Protein AF-A0A3M6TK51-F1 (afdb_monomer_lite)

pLDDT: mean 81.17, std 16.51, range [35.19, 96.44]

Sequence (243 aa):
MFEAEPAIKLQFLHPDRMAKVKSQYTERDKFKLICDAIGTPGPTVTWHKGKDIYLGHRSDETITPGRYDYEIYFNGVDIKDKGNYTCVVKNSYGTLSHSYVFDVRAPYGCNLNRSMCSFTQDSTQGGIDELNWTHQKTRDVLVHGIVAACLLITVAVFIVICWRRESRIKRSLQLSVLLSKPKFEYDAFVIYSSYDSDWVIKTLIPILERKHSFKCCVQYRDFVVGVPFRENMVNSVYKSRKL

Secondary structure (DSSP, 8-state):
--PPPP-PPPEES-HHHHHTS-SEEETT-EEEEE--EE-SSPPEEEEEETTEE---SSTTS----STT--EEEEES--GGG-EEEEEEEEETTEEEEEEEEEEEEPPTT--TTSSS-------SSHHHHHHHHHHHHHHHHHHHHHHHHHHHHHHHHHHHHHHHHHHHHHHHHHHHHHHHS---SBSEEE---GGGHHHIIIIIHHIIIIIS---EEETTTSPPTTS-HHHHHHHHHHHBPP-

Organism: Pocillopora damicornis (NCBI:txid46731)

InterPro domains:
  IPR000157 Toll/interleukin-1 receptor homology (TIR) domain [PS50104] (184-243)
  IPR003598 Immunoglobulin subtype 2 [SM00408] (26-94)
  IPR007110 Immunoglobulin-like domain [PS50835] (6-97)
  IPR013098 Immunoglobul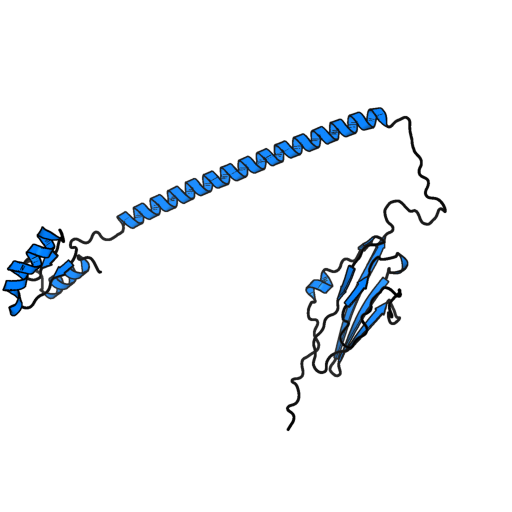in I-set [PF07679] (25-100)
  IPR013783 Immunoglobulin-like fold [G3DSA:2.60.40.10] (3-104)
  IPR035897 Toll/interleukin-1 receptor homology (TIR) domain superfamily [G3DSA:3.40.50.10140] (182-243)
  IPR035897 Toll/interleukin-1 receptor homology (TIR) domain superfamily [SSF52200] (182-242)
  IPR036179 Immunoglobulin-like domain superfamily [SSF48726] (25-104)

Structure (mmCIF, N/CA/C/O backbone):
data_AF-A0A3M6TK51-F1
#
_entry.id   AF-A0A3M6TK51-F1
#
loop_
_atom_site.group_PDB
_atom_site.id
_atom_site.type_symbol
_atom_site.label_atom_id
_atom_site.label_alt_id
_atom_site.label_comp_id
_atom_site.label_asym_id
_atom_site.label_entity_id
_atom_site.label_seq_id
_atom_site.pdbx_PDB_ins_code
_atom_site.Cartn_x
_atom_site.Cartn_y
_atom_site.Cartn_z
_atom_site.occupancy
_atom_site.B_iso_or_equiv
_atom_site.auth_seq_id
_atom_site.auth_comp_id
_atom_site.auth_asym_id
_atom_site.auth_atom_id
_atom_site.pdbx_PDB_model_num
ATOM 1 N N . MET A 1 1 ? 0.940 -44.659 -8.285 1.00 42.00 1 MET A N 1
ATOM 2 C CA . MET A 1 1 ? 0.151 -43.822 -9.211 1.00 42.00 1 MET A CA 1
ATOM 3 C C . MET A 1 1 ? 0.688 -42.410 -9.041 1.00 42.00 1 MET A C 1
ATOM 5 O O . MET A 1 1 ? 0.590 -41.896 -7.940 1.00 42.00 1 MET A O 1
ATOM 9 N N . PHE A 1 2 ? 1.399 -41.869 -10.033 1.00 57.34 2 PHE A N 1
ATOM 10 C CA . PHE A 1 2 ? 1.914 -40.497 -9.967 1.00 57.34 2 PHE A CA 1
ATOM 11 C C . PHE A 1 2 ? 0.767 -39.560 -10.358 1.00 57.34 2 PHE A C 1
ATOM 13 O O . PHE A 1 2 ? 0.257 -39.673 -11.472 1.00 57.34 2 PHE A O 1
ATOM 20 N N . GLU A 1 3 ? 0.311 -38.709 -9.440 1.00 56.84 3 GLU A N 1
ATOM 21 C CA . GLU A 1 3 ? -0.620 -37.625 -9.769 1.00 56.84 3 GLU A CA 1
ATOM 22 C C . GLU A 1 3 ? 0.049 -36.684 -10.776 1.00 56.84 3 GLU A C 1
ATOM 24 O O . GLU A 1 3 ? 1.197 -36.277 -10.594 1.00 56.84 3 GLU A O 1
ATOM 29 N N . ALA A 1 4 ? -0.648 -36.385 -11.873 1.00 70.06 4 ALA A N 1
ATOM 30 C CA . ALA A 1 4 ? -0.175 -35.424 -12.859 1.00 70.06 4 ALA A CA 1
ATOM 31 C C . ALA A 1 4 ? -0.136 -34.022 -12.228 1.00 70.06 4 ALA A C 1
ATOM 33 O O . ALA A 1 4 ? -1.104 -33.609 -11.588 1.00 70.06 4 ALA A O 1
ATOM 34 N N . GLU A 1 5 ? 0.966 -33.288 -12.413 1.00 74.69 5 GLU A N 1
ATOM 35 C CA . GLU A 1 5 ? 1.063 -31.896 -11.963 1.00 74.69 5 GLU A CA 1
ATOM 36 C C . GLU A 1 5 ? -0.070 -31.047 -12.575 1.00 74.69 5 GLU A C 1
ATOM 38 O O . GLU A 1 5 ? -0.388 -31.203 -13.761 1.00 74.69 5 GLU A O 1
ATOM 43 N N . PRO A 1 6 ? -0.682 -30.127 -11.806 1.00 78.44 6 PRO A N 1
ATOM 44 C CA . PRO A 1 6 ? -1.739 -29.270 -12.324 1.00 78.44 6 PRO A CA 1
ATOM 45 C C . PRO A 1 6 ? -1.202 -28.366 -13.442 1.00 78.44 6 PRO A C 1
ATOM 47 O O . PRO A 1 6 ? -0.211 -27.651 -13.276 1.00 78.44 6 PRO A O 1
ATOM 50 N N . ALA A 1 7 ? -1.878 -28.377 -14.593 1.00 81.81 7 ALA A N 1
ATOM 51 C CA . ALA A 1 7 ? -1.518 -27.549 -15.738 1.00 81.81 7 ALA A CA 1
ATOM 52 C C . ALA A 1 7 ? -1.811 -26.063 -15.451 1.00 81.81 7 ALA A C 1
ATOM 54 O O . ALA A 1 7 ? -2.966 -25.656 -15.325 1.00 81.81 7 ALA A O 1
ATOM 55 N N . ILE A 1 8 ? -0.760 -25.242 -15.374 1.00 87.44 8 ILE A N 1
ATOM 56 C CA . ILE A 1 8 ? -0.844 -23.787 -15.200 1.00 87.44 8 ILE A CA 1
ATOM 57 C C . ILE A 1 8 ? -0.688 -23.121 -16.566 1.00 87.44 8 ILE A C 1
ATOM 59 O O . ILE A 1 8 ? 0.295 -23.352 -17.278 1.00 87.44 8 ILE A O 1
ATOM 63 N N . LYS A 1 9 ? -1.651 -22.263 -16.922 1.00 88.56 9 LYS A N 1
ATOM 64 C CA . LYS A 1 9 ? -1.608 -21.471 -18.155 1.00 88.56 9 LYS A CA 1
ATOM 65 C C . LYS A 1 9 ? -0.450 -20.473 -18.111 1.00 88.56 9 LYS A C 1
ATOM 67 O O . LYS A 1 9 ? -0.196 -19.847 -17.089 1.00 88.56 9 LYS A O 1
ATOM 72 N N . LEU A 1 10 ? 0.209 -20.303 -19.254 1.00 91.12 10 LEU A N 1
ATOM 73 C CA . LEU A 1 10 ? 1.337 -19.392 -19.390 1.00 91.12 10 LEU A CA 1
ATOM 74 C C . LEU A 1 10 ? 0.913 -17.928 -19.164 1.00 91.12 10 LEU A C 1
ATOM 76 O O . LEU A 1 10 ? 0.006 -17.441 -19.844 1.00 91.12 10 LEU A O 1
ATOM 80 N N . GLN A 1 11 ? 1.582 -17.227 -18.244 1.00 92.75 11 GLN A N 1
ATOM 81 C CA . GLN A 1 11 ? 1.338 -15.808 -17.936 1.00 92.75 11 GLN A CA 1
ATOM 82 C C . GLN A 1 11 ? 2.612 -15.088 -17.463 1.00 92.75 11 GLN A C 1
ATOM 84 O O . GLN A 1 11 ? 3.469 -15.704 -16.829 1.00 92.75 11 GLN A O 1
ATOM 89 N N . PHE A 1 12 ? 2.721 -13.780 -17.730 1.00 93.81 12 PHE A N 1
ATOM 90 C CA . PHE A 1 12 ? 3.791 -12.940 -17.174 1.00 93.81 12 PHE A CA 1
ATOM 91 C C . PHE A 1 12 ? 3.555 -12.670 -15.682 1.00 93.81 12 PHE A C 1
ATOM 93 O O . PHE A 1 12 ? 2.437 -12.362 -15.272 1.00 93.81 12 PHE A O 1
ATOM 100 N N . LEU A 1 13 ? 4.613 -12.747 -14.876 1.00 91.50 13 LEU A N 1
ATOM 101 C CA . LEU A 1 13 ? 4.575 -12.501 -13.432 1.00 91.50 13 LEU A CA 1
ATOM 102 C C . LEU A 1 13 ? 4.560 -11.003 -13.092 1.00 91.50 13 LEU A C 1
ATOM 104 O O . LEU A 1 13 ? 3.958 -10.603 -12.095 1.00 91.50 13 LEU A O 1
ATOM 108 N N . HIS A 1 14 ? 5.212 -10.164 -13.906 1.00 92.12 14 HIS A N 1
ATOM 109 C CA . HIS A 1 14 ? 5.459 -8.753 -13.577 1.00 92.12 14 HIS A CA 1
ATOM 110 C C . HIS A 1 14 ? 5.194 -7.759 -14.731 1.00 92.12 1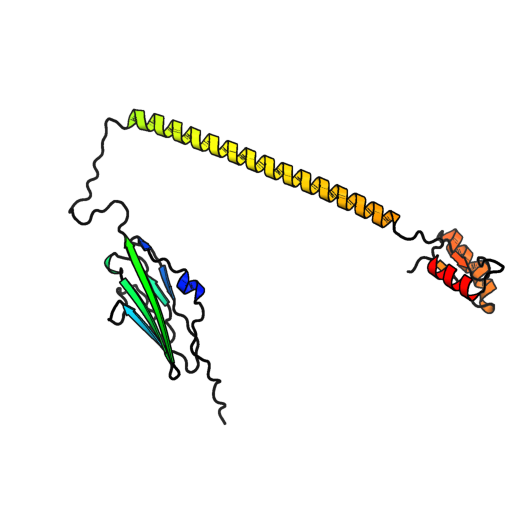4 HIS A C 1
ATOM 112 O O . HIS A 1 14 ? 6.070 -6.942 -15.036 1.00 92.12 14 HIS A O 1
ATOM 118 N N . PRO A 1 15 ? 3.996 -7.749 -15.348 1.00 93.38 15 PRO A N 1
ATOM 119 C CA . PRO A 1 15 ? 3.694 -6.881 -16.495 1.00 93.38 15 PRO A CA 1
ATOM 120 C C . PRO A 1 15 ? 3.882 -5.381 -16.203 1.00 93.38 15 PRO A C 1
ATOM 122 O O . PRO A 1 15 ? 4.379 -4.646 -17.055 1.00 93.38 15 PRO A O 1
ATOM 125 N N . ASP A 1 16 ? 3.584 -4.920 -14.985 1.00 94.31 16 ASP A N 1
ATOM 126 C CA . ASP A 1 16 ? 3.739 -3.506 -14.611 1.00 94.31 16 ASP A CA 1
ATOM 127 C C . ASP A 1 16 ? 5.206 -3.058 -14.592 1.00 94.31 16 ASP A C 1
ATOM 129 O O . ASP A 1 16 ? 5.544 -1.944 -14.998 1.00 94.31 16 ASP A O 1
ATOM 133 N N . ARG A 1 17 ? 6.110 -3.937 -14.138 1.00 92.38 17 ARG A N 1
ATOM 134 C CA . ARG A 1 17 ? 7.554 -3.656 -14.130 1.00 92.38 17 ARG A CA 1
ATOM 135 C C . ARG A 1 17 ? 8.099 -3.601 -15.549 1.00 92.38 17 ARG A C 1
ATOM 137 O O . ARG A 1 17 ? 8.944 -2.756 -15.821 1.00 92.38 17 ARG A O 1
ATOM 144 N N . MET A 1 18 ? 7.583 -4.456 -16.432 1.00 93.12 18 MET A N 1
ATOM 145 C CA . MET A 1 18 ? 7.919 -4.474 -17.855 1.00 93.12 18 MET A CA 1
ATOM 146 C C . MET A 1 18 ? 7.479 -3.169 -18.534 1.00 93.12 18 MET A C 1
ATOM 148 O O . MET A 1 18 ? 8.281 -2.536 -19.212 1.00 93.12 18 MET A O 1
ATOM 152 N N . ALA A 1 19 ? 6.258 -2.699 -18.266 1.00 92.31 19 ALA A N 1
ATOM 153 C CA . ALA A 1 19 ? 5.736 -1.449 -18.825 1.00 92.31 19 ALA A CA 1
ATOM 154 C C . ALA A 1 19 ? 6.477 -0.186 -18.340 1.00 92.31 19 ALA A C 1
ATOM 156 O O . ALA A 1 19 ? 6.468 0.837 -19.020 1.00 92.31 19 ALA A O 1
ATOM 157 N N . LYS A 1 20 ? 7.122 -0.242 -17.167 1.00 93.38 20 LYS A N 1
ATOM 158 C CA .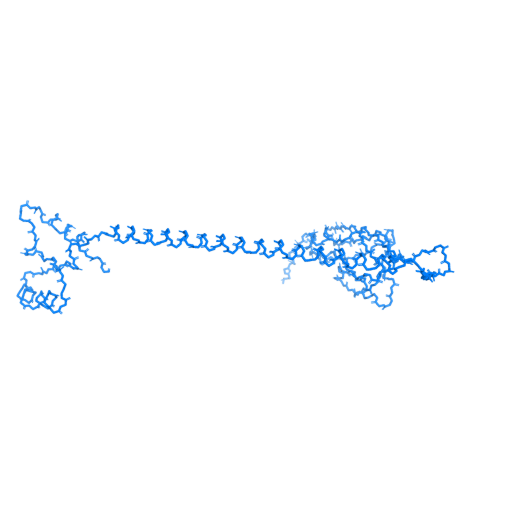 LYS A 1 20 ? 7.843 0.892 -16.564 1.00 93.38 20 LYS A CA 1
ATOM 159 C C . LYS A 1 20 ? 9.317 0.990 -16.985 1.00 93.38 20 LYS A C 1
ATOM 161 O O . LYS A 1 20 ? 10.006 1.925 -16.571 1.00 93.38 20 LYS A O 1
ATOM 166 N N . VAL A 1 21 ? 9.826 0.041 -17.771 1.00 92.62 21 VAL A N 1
ATOM 167 C CA . VAL A 1 21 ? 11.198 0.101 -18.299 1.00 92.62 21 VAL A CA 1
ATOM 168 C C . VAL A 1 21 ? 11.350 1.345 -19.185 1.00 92.62 21 VAL A C 1
ATOM 170 O O . VAL A 1 21 ? 10.468 1.668 -19.978 1.00 92.62 21 VAL A O 1
ATOM 173 N N . LYS A 1 22 ? 12.455 2.084 -19.021 1.00 92.25 22 LYS A N 1
ATOM 174 C CA . LYS A 1 22 ? 12.707 3.316 -19.784 1.00 92.25 22 LYS A CA 1
ATOM 175 C C . LYS A 1 22 ? 12.997 2.980 -21.252 1.00 92.25 22 LYS A C 1
ATOM 177 O O . LYS A 1 22 ? 13.594 1.954 -21.550 1.00 92.25 22 LYS A O 1
ATOM 182 N N . SER A 1 23 ? 12.643 3.886 -22.159 1.00 92.75 23 SER A N 1
ATOM 183 C CA . SER A 1 23 ? 12.952 3.780 -23.594 1.00 92.75 23 SER A CA 1
ATOM 184 C C . SER A 1 23 ? 14.164 4.613 -24.028 1.00 92.75 23 SER A C 1
ATOM 186 O O . SER A 1 23 ? 14.513 4.628 -25.205 1.00 92.75 23 SER A O 1
ATOM 188 N N . GLN A 1 24 ? 14.806 5.341 -23.111 1.00 92.88 24 GLN A N 1
ATOM 189 C CA . GLN A 1 24 ? 15.971 6.179 -23.404 1.00 92.88 24 GLN A CA 1
ATOM 190 C C . GLN A 1 24 ? 17.021 6.030 -22.308 1.00 92.88 24 GLN A C 1
ATOM 192 O O . GLN A 1 24 ? 16.705 6.164 -21.122 1.00 92.88 24 GLN A O 1
ATOM 197 N N . TYR A 1 25 ? 18.259 5.800 -22.734 1.00 91.75 25 TYR A N 1
ATOM 198 C CA . TYR A 1 25 ? 19.435 5.636 -21.886 1.00 91.75 25 TYR A CA 1
ATOM 199 C C . TYR A 1 25 ? 20.602 6.465 -22.428 1.00 91.75 25 TYR A C 1
ATOM 201 O O . TYR A 1 25 ? 20.624 6.843 -23.600 1.00 91.75 25 TYR A O 1
ATOM 209 N N . THR A 1 26 ? 21.570 6.763 -21.571 1.00 90.00 26 THR A N 1
ATOM 210 C CA . THR A 1 26 ? 22.854 7.374 -21.941 1.00 90.00 26 THR A CA 1
ATOM 211 C C . THR A 1 26 ? 23.940 6.302 -21.921 1.00 90.00 26 THR A C 1
ATOM 213 O O . THR A 1 26 ? 23.811 5.322 -21.189 1.00 90.00 26 THR A O 1
ATOM 216 N N . GLU A 1 27 ? 25.011 6.451 -22.703 1.00 87.88 27 GLU A N 1
ATOM 217 C CA . GLU A 1 27 ? 26.144 5.520 -22.616 1.00 87.88 27 GLU A CA 1
ATOM 218 C C . GLU A 1 27 ? 26.611 5.323 -21.167 1.00 87.88 27 GLU A C 1
ATOM 220 O O . GLU A 1 27 ? 26.628 6.261 -20.366 1.00 87.88 27 GLU A O 1
ATOM 225 N N . ARG A 1 28 ? 27.049 4.099 -20.853 1.00 85.81 28 ARG A N 1
ATOM 226 C CA . ARG A 1 28 ? 27.455 3.641 -19.511 1.00 85.81 28 ARG A CA 1
ATOM 227 C C . ARG A 1 28 ? 26.320 3.509 -18.493 1.00 85.81 28 ARG A C 1
ATOM 229 O O . ARG A 1 28 ? 26.585 3.015 -17.394 1.00 85.81 28 ARG A O 1
ATOM 236 N N . ASP A 1 29 ? 25.083 3.863 -18.843 1.00 88.50 29 ASP A N 1
ATOM 237 C CA . ASP A 1 29 ? 23.929 3.539 -18.007 1.00 88.50 29 ASP A CA 1
ATOM 238 C C . ASP A 1 29 ? 23.826 2.026 -17.804 1.00 88.50 29 ASP A C 1
ATOM 240 O O . ASP A 1 29 ? 24.185 1.217 -18.668 1.00 88.50 29 ASP A O 1
ATOM 244 N N . LYS A 1 30 ? 23.314 1.655 -16.630 1.00 88.88 30 LYS A N 1
ATOM 245 C CA . LYS A 1 30 ? 23.070 0.268 -16.250 1.00 88.88 30 LYS A CA 1
ATOM 246 C C . LYS A 1 30 ? 21.581 0.034 -16.098 1.00 88.88 30 LYS A C 1
ATOM 248 O O . LYS A 1 30 ? 20.901 0.793 -15.404 1.00 88.88 30 LYS A O 1
ATOM 253 N N . PHE A 1 31 ? 21.073 -1.018 -16.720 1.00 88.12 31 PHE A N 1
ATOM 254 C CA . PHE A 1 31 ? 19.671 -1.399 -16.600 1.00 88.12 31 PHE A CA 1
ATOM 255 C C . PHE A 1 31 ? 19.476 -2.893 -16.844 1.00 88.12 31 PHE A C 1
ATOM 257 O O . PHE A 1 31 ? 20.401 -3.595 -17.247 1.00 88.12 31 PHE A O 1
ATOM 264 N N . LYS A 1 32 ? 18.258 -3.376 -16.585 1.00 88.44 32 LYS A N 1
ATOM 265 C CA . LYS A 1 32 ? 17.868 -4.746 -16.902 1.00 88.44 32 LYS A CA 1
ATOM 266 C C . LYS A 1 32 ? 16.512 -4.825 -17.586 1.00 88.44 32 LYS A C 1
ATOM 268 O O . LYS A 1 32 ? 15.624 -4.024 -17.288 1.00 88.44 32 LYS A O 1
ATOM 273 N N . LEU A 1 33 ? 16.370 -5.801 -18.471 1.00 90.12 33 LEU A N 1
ATOM 274 C CA . LEU A 1 33 ? 15.105 -6.212 -19.079 1.00 90.12 33 LEU A CA 1
ATOM 275 C C . LEU A 1 33 ? 14.600 -7.459 -18.357 1.00 90.12 33 LEU A C 1
ATOM 277 O O . LEU A 1 33 ? 15.413 -8.254 -17.900 1.00 90.12 33 LEU A O 1
ATOM 281 N N . ILE A 1 34 ? 13.283 -7.612 -18.224 1.00 90.44 34 ILE A N 1
ATOM 282 C CA . ILE A 1 34 ? 12.657 -8.655 -17.395 1.00 90.44 34 ILE A CA 1
ATOM 283 C C . ILE A 1 34 ? 11.499 -9.264 -18.176 1.00 90.44 34 ILE A C 1
ATOM 285 O O . ILE A 1 34 ? 10.717 -8.529 -18.763 1.00 90.44 34 ILE A O 1
ATOM 289 N N . CYS A 1 35 ? 11.334 -10.579 -18.166 1.00 90.38 35 CYS A N 1
ATOM 290 C CA . CYS A 1 35 ? 10.206 -11.238 -18.824 1.00 90.38 35 CYS A CA 1
ATOM 291 C C . CYS A 1 35 ? 9.660 -12.443 -18.056 1.00 90.38 35 CYS A C 1
ATOM 293 O O . CYS A 1 35 ? 9.117 -13.371 -18.657 1.00 90.38 35 CYS A O 1
ATOM 295 N N . ASP A 1 36 ? 9.803 -12.402 -16.730 1.00 89.69 36 ASP A N 1
ATOM 296 C CA . ASP A 1 36 ? 9.415 -13.465 -15.808 1.00 89.69 36 ASP A CA 1
ATOM 297 C C . ASP A 1 36 ? 8.010 -13.974 -16.107 1.00 89.69 36 ASP A C 1
ATOM 299 O O . ASP A 1 36 ? 7.044 -13.205 -16.177 1.00 89.69 36 ASP A O 1
ATOM 303 N N . ALA A 1 37 ? 7.897 -15.288 -16.262 1.00 90.38 37 ALA A N 1
ATOM 304 C CA . ALA A 1 37 ? 6.653 -15.952 -16.595 1.00 90.38 37 ALA A CA 1
ATOM 305 C C . ALA A 1 37 ? 6.507 -17.268 -15.831 1.00 90.38 37 ALA A C 1
ATOM 307 O O . ALA A 1 37 ? 7.482 -17.893 -15.419 1.00 90.38 37 ALA A O 1
ATOM 308 N N . ILE A 1 38 ? 5.261 -17.694 -15.663 1.00 91.00 38 ILE A N 1
ATOM 309 C CA . ILE A 1 38 ? 4.895 -18.937 -14.988 1.00 91.00 38 ILE A CA 1
ATOM 310 C C . ILE A 1 38 ? 4.017 -19.787 -15.902 1.00 91.00 38 ILE A C 1
ATOM 312 O O . ILE A 1 38 ? 3.194 -19.256 -16.647 1.00 91.00 38 ILE A O 1
ATOM 316 N N . GLY A 1 39 ? 4.200 -21.104 -15.846 1.00 89.12 39 GLY A N 1
ATOM 317 C CA . GLY A 1 39 ? 3.397 -22.099 -16.553 1.00 89.12 39 GLY A CA 1
ATOM 318 C C . GLY A 1 39 ? 3.838 -23.522 -16.197 1.00 89.12 39 GLY A C 1
ATOM 319 O O . GLY A 1 39 ? 4.973 -23.714 -15.762 1.00 89.12 39 GLY A O 1
ATOM 320 N N . THR A 1 40 ? 2.951 -24.502 -16.399 1.00 88.94 40 THR A N 1
ATOM 321 C CA . THR A 1 40 ? 3.242 -25.936 -16.200 1.00 88.94 40 THR A CA 1
ATOM 322 C C . THR A 1 40 ? 2.875 -26.704 -17.469 1.00 88.94 40 THR A C 1
ATOM 324 O O . THR A 1 40 ? 1.712 -26.641 -17.875 1.00 88.94 40 THR A O 1
ATOM 327 N N . PRO A 1 41 ? 3.802 -27.427 -18.132 1.00 89.19 41 PRO A N 1
ATOM 328 C CA . PRO A 1 41 ? 5.237 -27.568 -17.850 1.00 89.19 41 PRO A CA 1
ATOM 329 C C . PRO A 1 41 ? 6.012 -26.243 -17.791 1.00 89.19 41 PRO A C 1
ATOM 331 O O . PRO A 1 41 ? 5.564 -25.238 -18.334 1.00 89.19 41 PRO A O 1
ATOM 334 N N . GLY A 1 42 ? 7.169 -26.231 -17.127 1.00 86.69 42 GLY A N 1
ATOM 335 C CA . GLY A 1 42 ? 7.989 -25.021 -17.004 1.00 86.69 42 GLY A CA 1
ATOM 336 C C . GLY A 1 42 ? 8.303 -24.398 -18.376 1.00 86.69 42 GLY A C 1
ATOM 337 O O . GLY A 1 42 ? 8.723 -25.126 -19.283 1.00 86.69 42 GLY A O 1
ATOM 338 N N . PRO A 1 43 ? 8.081 -23.085 -18.570 1.00 88.81 43 PRO A N 1
ATOM 339 C CA . PRO A 1 43 ? 8.302 -22.459 -19.862 1.00 88.81 43 PRO A CA 1
ATOM 340 C C . PRO A 1 43 ? 9.788 -22.220 -20.140 1.00 88.81 43 PRO A C 1
ATOM 342 O O . PRO A 1 43 ? 10.624 -22.203 -19.244 1.00 88.81 43 PRO A O 1
ATOM 345 N N . THR A 1 44 ? 10.110 -22.025 -21.413 1.00 86.81 44 THR A N 1
ATOM 346 C CA . THR A 1 44 ? 11.438 -21.649 -21.904 1.00 86.81 44 THR A CA 1
ATOM 347 C C . THR A 1 44 ? 11.387 -20.230 -22.449 1.00 86.81 44 THR A C 1
ATOM 349 O O . THR A 1 44 ? 10.436 -19.874 -23.143 1.00 86.81 44 THR A O 1
ATOM 352 N N . VAL A 1 45 ? 12.409 -19.431 -22.160 1.00 87.69 45 VAL A N 1
ATOM 353 C CA . VAL A 1 45 ? 12.552 -18.056 -22.647 1.00 87.69 45 VAL A CA 1
ATOM 354 C C . VAL A 1 45 ? 13.625 -17.976 -23.731 1.00 87.69 45 VAL A C 1
ATOM 356 O O . VAL A 1 45 ? 14.659 -18.637 -23.660 1.00 87.69 45 VAL A O 1
ATOM 359 N N . THR A 1 46 ? 13.380 -17.171 -24.760 1.00 87.25 46 THR A N 1
ATOM 360 C CA . THR A 1 46 ? 14.348 -16.839 -25.808 1.00 87.25 46 THR A CA 1
ATOM 361 C C . THR A 1 46 ? 14.307 -15.344 -26.073 1.00 87.25 46 THR A C 1
ATOM 363 O O . THR A 1 46 ? 13.237 -14.762 -26.245 1.00 87.25 46 THR A O 1
ATOM 366 N N . TRP A 1 47 ? 15.477 -14.716 -26.103 1.00 89.69 47 TRP A N 1
ATOM 367 C CA . TRP A 1 47 ? 15.612 -13.294 -26.381 1.00 89.69 47 TRP A CA 1
ATOM 368 C C . TRP A 1 47 ? 16.039 -13.058 -27.823 1.00 89.69 47 TRP A C 1
ATOM 370 O O . TRP A 1 47 ? 16.876 -13.777 -28.362 1.00 89.69 47 TRP A O 1
ATOM 380 N N . HIS A 1 48 ? 15.479 -12.022 -28.434 1.00 89.56 48 HIS A N 1
ATOM 381 C CA . HIS A 1 48 ? 15.771 -11.605 -29.799 1.00 89.56 48 HIS A CA 1
ATOM 382 C C . HIS A 1 48 ? 16.142 -10.127 -29.830 1.00 89.56 48 HIS A C 1
ATOM 384 O O . HIS A 1 48 ? 15.488 -9.321 -29.169 1.00 89.56 48 HIS A O 1
ATOM 390 N N . LYS A 1 49 ? 17.142 -9.758 -30.635 1.00 90.50 49 LYS A N 1
ATOM 391 C CA . LYS A 1 49 ? 17.442 -8.365 -30.990 1.00 90.50 49 LYS A CA 1
ATOM 392 C C . LYS A 1 49 ? 17.089 -8.175 -32.460 1.00 90.50 49 LYS A C 1
ATOM 394 O O . LYS A 1 49 ? 17.771 -8.675 -33.350 1.00 90.50 49 LYS A O 1
ATOM 399 N N . GLY A 1 50 ? 15.990 -7.477 -32.731 1.00 89.38 50 GLY A N 1
ATOM 400 C CA . GLY A 1 50 ? 15.421 -7.428 -34.076 1.00 89.38 50 GLY A CA 1
ATOM 401 C C . GLY A 1 50 ? 14.938 -8.811 -34.526 1.00 89.38 50 GLY A C 1
ATOM 402 O O . GLY A 1 50 ? 13.965 -9.321 -33.977 1.00 89.38 50 GLY A O 1
ATOM 403 N N . LYS A 1 51 ? 15.588 -9.398 -35.538 1.00 88.19 51 LYS A N 1
ATOM 404 C CA . LYS A 1 51 ? 15.239 -10.730 -36.074 1.00 88.19 51 LYS A CA 1
ATOM 405 C C . LYS A 1 51 ? 16.127 -11.854 -35.537 1.00 88.19 51 LYS A C 1
ATOM 407 O O . LYS A 1 51 ? 15.728 -13.014 -35.594 1.00 88.19 51 LYS A O 1
ATOM 412 N N . ASP A 1 52 ? 17.291 -11.512 -34.999 1.00 86.25 52 ASP A N 1
ATOM 413 C CA . ASP A 1 52 ? 18.305 -12.478 -34.593 1.00 86.25 52 ASP A CA 1
ATOM 414 C C . ASP A 1 52 ? 18.147 -12.850 -33.117 1.00 86.25 52 ASP A C 1
ATOM 416 O O . ASP A 1 52 ? 17.674 -12.047 -32.307 1.00 86.25 52 ASP A O 1
ATOM 420 N N . ILE A 1 53 ? 18.535 -14.076 -32.757 1.00 83.69 53 ILE A N 1
ATOM 421 C CA . ILE A 1 53 ? 18.581 -14.508 -31.355 1.00 83.69 53 ILE A CA 1
ATOM 422 C C . ILE A 1 53 ? 19.679 -13.707 -30.652 1.00 83.69 53 ILE A C 1
ATOM 424 O O . ILE A 1 53 ? 20.824 -13.668 -31.102 1.00 83.69 53 ILE A O 1
ATOM 428 N N . TYR A 1 54 ? 19.327 -13.063 -29.543 1.00 84.50 54 TYR A N 1
ATOM 429 C CA . TYR A 1 54 ? 20.277 -12.323 -28.730 1.00 84.50 54 TYR A CA 1
ATOM 430 C C . TYR A 1 54 ? 21.038 -13.289 -27.824 1.00 84.50 54 TYR A C 1
ATOM 432 O O . TYR A 1 54 ? 20.465 -13.869 -26.905 1.00 84.50 54 TYR A O 1
ATOM 440 N N . LEU A 1 55 ? 22.334 -13.448 -28.090 1.00 73.69 55 LEU A N 1
ATOM 441 C CA . LEU A 1 55 ? 23.230 -14.349 -27.357 1.00 73.69 55 LEU A CA 1
ATOM 442 C C . LEU A 1 55 ? 24.137 -13.619 -26.355 1.00 73.69 55 LEU A C 1
ATOM 444 O O . LEU A 1 55 ? 25.044 -14.235 -25.804 1.00 73.69 55 LEU A O 1
ATOM 448 N N . GLY A 1 56 ? 23.893 -12.327 -26.114 1.00 70.31 56 GLY A N 1
ATOM 449 C CA . GLY A 1 56 ? 24.771 -11.488 -25.297 1.00 70.31 56 GLY A CA 1
ATOM 450 C C . GLY A 1 56 ? 25.879 -10.876 -26.143 1.00 70.31 56 GLY A C 1
ATOM 451 O O . GLY A 1 56 ? 26.324 -11.455 -27.134 1.00 70.31 56 GLY A O 1
ATOM 452 N N . HIS A 1 57 ? 26.274 -9.658 -25.799 1.00 59.00 57 HIS A N 1
ATOM 453 C CA . HIS A 1 57 ? 27.209 -8.853 -26.571 1.00 59.00 57 HIS A CA 1
ATOM 454 C C . HIS A 1 57 ? 28.628 -8.846 -25.969 1.00 59.00 57 HIS A C 1
ATOM 456 O O . HIS A 1 57 ? 29.588 -8.626 -26.708 1.00 59.00 57 HIS A O 1
ATOM 462 N N . ARG A 1 58 ? 28.809 -9.155 -24.672 1.00 56.31 58 ARG A N 1
ATOM 463 C CA . ARG A 1 58 ? 30.127 -9.158 -24.001 1.00 56.31 58 ARG A CA 1
ATOM 464 C C . ARG A 1 58 ? 30.365 -10.375 -23.103 1.00 56.31 58 ARG A C 1
ATOM 466 O O . ARG A 1 58 ? 29.433 -10.992 -22.608 1.00 56.31 58 ARG A O 1
ATOM 473 N N . SER A 1 59 ? 31.638 -10.672 -22.831 1.00 50.06 59 SER A N 1
ATOM 474 C CA . SER A 1 59 ? 32.066 -11.715 -21.883 1.00 50.06 59 SER A CA 1
ATOM 475 C C . SER A 1 59 ? 31.730 -11.410 -20.412 1.00 50.06 59 SER A C 1
ATOM 477 O O . SER A 1 59 ? 31.793 -12.315 -19.587 1.00 50.06 59 SER A O 1
ATOM 479 N N . ASP A 1 60 ? 31.417 -10.152 -20.074 1.00 47.78 60 ASP A N 1
ATOM 480 C CA . ASP A 1 60 ? 30.969 -9.691 -18.747 1.00 47.78 60 ASP A CA 1
ATOM 481 C C . ASP A 1 60 ? 29.445 -9.484 -18.658 1.00 47.78 60 ASP A C 1
ATOM 483 O O . ASP A 1 60 ? 28.903 -9.273 -17.569 1.00 47.78 60 ASP A O 1
ATOM 487 N N . GLU A 1 61 ? 28.741 -9.568 -19.789 1.00 52.97 61 GLU A N 1
ATOM 488 C CA . GLU A 1 61 ? 27.296 -9.723 -19.812 1.00 52.97 61 GLU A CA 1
ATOM 489 C C . GLU A 1 61 ? 26.993 -11.156 -19.401 1.00 52.97 61 GLU A C 1
ATOM 491 O O . GLU A 1 61 ? 26.956 -12.083 -20.209 1.00 52.97 61 GLU A O 1
ATOM 496 N N . THR A 1 62 ? 26.772 -11.351 -18.107 1.00 48.28 62 THR A N 1
ATOM 497 C CA . THR A 1 62 ? 26.106 -12.552 -17.626 1.00 48.28 62 THR A CA 1
ATOM 498 C C . THR A 1 62 ? 24.672 -12.520 -18.133 1.00 48.28 62 THR A C 1
ATOM 500 O O . THR A 1 62 ? 23.757 -12.059 -17.454 1.00 48.28 62 THR A O 1
ATOM 503 N N . ILE A 1 63 ? 24.468 -13.054 -19.332 1.00 52.66 63 ILE A N 1
ATOM 504 C CA . ILE A 1 63 ? 23.360 -13.978 -19.503 1.00 52.66 63 ILE A CA 1
ATOM 505 C C . ILE A 1 63 ? 23.715 -15.105 -18.552 1.00 52.66 63 ILE A C 1
ATOM 507 O O . ILE A 1 63 ? 24.613 -15.884 -18.855 1.00 52.66 63 ILE A O 1
ATOM 511 N N . THR A 1 64 ? 23.125 -15.150 -17.360 1.00 46.47 64 THR A N 1
ATOM 512 C CA . THR A 1 64 ? 23.079 -16.432 -16.662 1.00 46.47 64 THR A CA 1
ATOM 513 C C . THR A 1 64 ? 22.347 -17.370 -17.621 1.00 46.47 64 THR A C 1
ATOM 515 O O . THR A 1 64 ? 21.264 -17.015 -18.071 1.00 46.47 64 THR A O 1
ATOM 518 N N . PRO A 1 65 ? 22.961 -18.460 -18.108 1.00 38.56 65 PRO A N 1
ATOM 519 C CA . PRO A 1 65 ? 22.297 -19.359 -19.037 1.00 38.56 65 PRO A CA 1
ATOM 520 C C . PRO A 1 65 ? 21.708 -20.524 -18.245 1.00 38.56 65 PRO A C 1
ATOM 522 O O . PRO A 1 65 ? 22.424 -21.275 -17.580 1.00 38.56 65 PRO A O 1
ATOM 525 N N . GLY A 1 66 ? 20.400 -20.699 -18.349 1.00 41.28 66 GLY A N 1
ATOM 526 C CA . GLY A 1 66 ? 19.645 -21.642 -17.543 1.00 41.28 66 GLY A CA 1
ATOM 527 C C . GLY A 1 66 ? 18.160 -21.591 -17.887 1.00 41.28 66 GLY A C 1
ATOM 528 O O . GLY A 1 66 ? 17.646 -20.666 -18.513 1.00 41.28 66 GLY A O 1
ATOM 529 N N . ARG A 1 67 ? 17.442 -22.647 -17.498 1.00 49.88 67 ARG A N 1
ATOM 530 C CA . ARG A 1 67 ? 16.039 -22.929 -17.862 1.00 49.88 67 ARG A CA 1
ATOM 531 C C . ARG A 1 67 ? 15.028 -21.827 -17.460 1.00 49.88 67 ARG A C 1
ATOM 533 O O . ARG A 1 67 ? 13.856 -21.973 -17.784 1.00 49.88 67 ARG A O 1
ATOM 540 N N . TYR A 1 68 ? 15.476 -20.771 -16.768 1.00 54.88 68 TYR A N 1
ATOM 541 C CA . TYR A 1 68 ? 14.683 -19.725 -16.111 1.00 54.88 68 TYR A CA 1
ATOM 542 C C . TYR A 1 68 ? 15.285 -18.308 -16.232 1.00 54.88 68 TYR A C 1
ATOM 544 O O . TYR A 1 68 ? 14.979 -17.450 -15.407 1.00 54.88 68 TYR A O 1
ATOM 552 N N . ASP A 1 69 ? 16.147 -18.029 -17.213 1.00 70.06 69 ASP A N 1
ATOM 553 C CA . ASP A 1 69 ? 16.810 -16.717 -17.298 1.00 70.06 69 ASP A CA 1
ATOM 554 C C . ASP A 1 69 ? 15.973 -15.679 -18.046 1.00 70.06 69 ASP A C 1
ATOM 556 O O . ASP A 1 69 ? 16.190 -15.310 -19.202 1.00 70.06 69 ASP A O 1
ATOM 560 N N . TYR A 1 70 ? 14.954 -15.217 -17.335 1.00 78.12 70 TYR A N 1
ATOM 561 C CA . TYR A 1 70 ? 14.003 -14.212 -17.780 1.00 78.12 70 TYR A CA 1
ATOM 562 C C . TYR A 1 70 ? 14.556 -12.779 -17.769 1.00 78.12 70 TYR A C 1
ATOM 564 O O . TYR A 1 70 ? 13.826 -11.854 -18.127 1.00 78.12 70 TYR A O 1
ATOM 572 N N . GLU A 1 71 ? 15.810 -12.561 -17.371 1.00 85.44 71 GLU A N 1
ATOM 573 C CA . GLU A 1 71 ? 16.391 -11.225 -17.232 1.00 85.44 71 GLU A CA 1
ATOM 574 C C . GLU A 1 71 ? 17.663 -11.050 -18.082 1.00 85.44 71 GLU A C 1
ATOM 576 O O . GLU A 1 71 ? 18.517 -11.930 -18.129 1.00 85.44 71 GLU A O 1
ATOM 581 N N . ILE A 1 72 ? 17.809 -9.887 -18.731 1.00 83.81 72 ILE A N 1
ATOM 582 C CA . ILE A 1 72 ? 19.061 -9.453 -19.380 1.00 83.81 72 ILE A CA 1
ATOM 583 C C . ILE A 1 72 ? 19.594 -8.242 -18.630 1.00 83.81 72 ILE A C 1
ATOM 585 O O . ILE A 1 72 ? 18.865 -7.263 -18.454 1.00 83.81 72 ILE A O 1
ATOM 589 N N . TYR A 1 73 ? 20.872 -8.274 -18.260 1.00 85.00 73 TYR A N 1
ATOM 590 C CA . TYR A 1 73 ? 21.552 -7.180 -17.577 1.00 85.00 73 TYR A CA 1
ATOM 591 C C . TYR A 1 73 ? 22.518 -6.453 -18.507 1.00 85.00 73 TYR A C 1
ATOM 593 O O . TYR A 1 73 ? 23.410 -7.060 -19.092 1.00 85.00 73 TYR A O 1
ATOM 601 N N . PHE A 1 74 ? 22.385 -5.132 -18.569 1.00 86.25 74 PHE A N 1
ATOM 602 C CA . PHE A 1 74 ? 23.318 -4.251 -19.255 1.00 86.25 74 PHE A CA 1
ATOM 603 C C . PHE A 1 74 ? 24.151 -3.501 -18.214 1.00 86.25 74 PHE A C 1
ATOM 605 O O . PHE A 1 74 ? 23.638 -2.639 -17.498 1.00 86.25 74 PHE A O 1
ATOM 612 N N . ASN A 1 75 ? 25.446 -3.813 -18.133 1.00 83.25 75 ASN A N 1
ATOM 613 C CA . ASN A 1 75 ? 26.387 -3.238 -17.162 1.00 83.25 75 ASN A CA 1
ATOM 614 C C . ASN A 1 75 ? 27.204 -2.064 -17.728 1.00 83.25 75 ASN A C 1
ATOM 616 O O . ASN A 1 75 ? 28.351 -1.848 -17.343 1.00 83.25 75 ASN A O 1
ATOM 620 N N . GLY A 1 76 ? 26.600 -1.272 -18.609 1.00 83.88 76 GLY A N 1
ATOM 621 C CA . GLY A 1 76 ? 27.227 -0.113 -19.236 1.00 83.88 76 GLY A CA 1
ATOM 622 C C . GLY A 1 76 ? 26.972 -0.113 -20.733 1.00 83.88 76 GLY A C 1
ATOM 623 O O . GLY A 1 76 ? 27.748 -0.697 -21.492 1.00 83.88 76 GLY A O 1
ATOM 624 N N . VAL A 1 77 ? 25.877 0.538 -21.118 1.00 86.19 77 VAL A N 1
ATOM 625 C CA . VAL A 1 77 ? 25.324 0.481 -22.477 1.00 86.19 77 VAL A CA 1
ATOM 626 C C . VAL A 1 77 ? 26.151 1.297 -23.465 1.00 86.19 77 VAL A C 1
ATOM 628 O O . VAL A 1 77 ? 26.680 2.354 -23.117 1.00 86.19 77 VAL A O 1
ATOM 631 N N . ASP A 1 78 ? 26.257 0.801 -24.691 1.00 85.62 78 ASP A N 1
ATOM 632 C CA . ASP A 1 78 ? 26.900 1.443 -25.839 1.00 85.62 78 ASP A CA 1
ATOM 633 C C . ASP A 1 78 ? 25.827 1.870 -26.859 1.00 85.62 78 ASP A C 1
ATOM 635 O O . ASP A 1 78 ? 24.722 1.324 -26.898 1.00 85.62 78 ASP A O 1
ATOM 639 N N . ILE A 1 79 ? 26.141 2.824 -27.732 1.00 84.94 79 ILE A N 1
ATOM 640 C CA . ILE A 1 79 ? 25.291 3.215 -28.867 1.00 84.94 79 ILE A CA 1
ATOM 641 C C . ILE A 1 79 ? 24.893 1.997 -29.715 1.00 84.94 79 ILE A C 1
ATOM 643 O O . ILE A 1 79 ? 23.775 1.940 -30.230 1.00 84.94 79 ILE A O 1
ATOM 647 N N . LYS A 1 80 ? 25.772 0.994 -29.835 1.00 84.62 80 LYS A N 1
ATOM 648 C CA . LYS A 1 80 ? 25.494 -0.259 -30.565 1.00 84.62 80 LYS A CA 1
ATOM 649 C C . LYS A 1 80 ? 24.417 -1.131 -29.912 1.00 84.62 80 LYS A C 1
ATOM 651 O O . LYS A 1 80 ? 23.810 -1.969 -30.589 1.00 84.62 80 LYS A O 1
ATOM 656 N N . ASP A 1 81 ? 24.143 -0.934 -28.626 1.00 87.00 81 ASP A N 1
ATOM 657 C CA . ASP A 1 81 ? 23.120 -1.684 -27.895 1.00 87.00 81 ASP A CA 1
ATOM 658 C C . ASP A 1 81 ? 21.710 -1.190 -28.210 1.00 87.00 81 ASP A C 1
ATOM 660 O O . ASP A 1 81 ? 20.744 -1.901 -27.950 1.00 87.00 81 ASP A O 1
ATOM 664 N N . LYS A 1 82 ? 21.578 -0.028 -28.860 1.00 90.56 82 LYS A N 1
ATOM 665 C CA . LYS A 1 82 ? 20.308 0.472 -29.388 1.00 90.56 82 LYS A CA 1
ATOM 666 C C . LYS A 1 82 ? 19.589 -0.597 -30.211 1.00 90.56 82 LYS A C 1
ATOM 668 O O . LYS A 1 82 ? 20.165 -1.222 -31.106 1.00 90.56 82 LYS A O 1
ATOM 673 N N . GLY A 1 83 ? 18.292 -0.753 -29.964 1.00 91.38 83 GLY A N 1
ATOM 674 C CA . GLY A 1 83 ? 17.473 -1.652 -30.762 1.00 91.38 83 GLY A CA 1
ATOM 675 C C . GLY A 1 83 ? 16.144 -2.026 -30.127 1.00 91.38 83 GLY A C 1
ATOM 676 O O . GLY A 1 83 ? 15.700 -1.443 -29.139 1.00 91.38 83 GLY A O 1
ATOM 677 N N . ASN A 1 84 ? 15.509 -3.018 -30.749 1.00 95.12 84 ASN A N 1
ATOM 678 C CA . ASN A 1 84 ? 14.301 -3.653 -30.249 1.00 95.12 84 ASN A CA 1
ATOM 679 C C . ASN A 1 84 ? 14.652 -5.044 -29.714 1.00 95.12 84 ASN A C 1
ATOM 681 O O . ASN A 1 84 ? 15.106 -5.897 -30.480 1.00 95.12 84 ASN A O 1
ATOM 685 N N . TYR A 1 85 ? 14.428 -5.251 -28.421 1.00 92.69 85 TYR A N 1
ATOM 686 C CA . TYR A 1 85 ? 14.670 -6.504 -27.724 1.00 92.69 85 TYR A CA 1
ATOM 687 C C . TYR A 1 85 ? 13.343 -7.177 -27.412 1.00 92.69 85 TYR A C 1
ATOM 689 O O . TYR A 1 85 ? 12.522 -6.624 -26.687 1.00 92.69 85 TYR A O 1
ATOM 697 N N . THR A 1 86 ? 13.127 -8.374 -27.945 1.00 94.00 86 THR A N 1
ATOM 698 C CA . THR A 1 86 ? 11.890 -9.131 -27.742 1.00 94.00 86 THR A CA 1
ATOM 699 C C . THR A 1 86 ? 12.172 -10.406 -26.967 1.00 94.00 86 THR A C 1
ATOM 701 O O . THR A 1 86 ? 12.995 -11.216 -27.388 1.00 94.00 86 THR A O 1
ATOM 704 N N . CYS A 1 87 ? 11.480 -10.596 -25.848 1.00 92.38 87 CYS A N 1
ATOM 705 C CA . CYS A 1 87 ? 11.437 -11.877 -25.159 1.00 92.38 87 CYS A CA 1
ATOM 706 C C . CYS A 1 87 ? 10.297 -12.718 -25.730 1.00 92.38 87 CYS A C 1
ATOM 708 O O . CYS A 1 87 ? 9.188 -12.226 -25.951 1.00 92.38 87 CYS A O 1
ATOM 710 N N . VAL A 1 88 ? 10.568 -13.994 -25.963 1.00 92.19 88 VAL A N 1
ATOM 711 C CA . VAL A 1 88 ? 9.588 -14.992 -26.377 1.00 92.19 88 VAL A CA 1
ATOM 712 C C . VAL A 1 88 ? 9.621 -16.104 -25.347 1.00 92.19 88 VAL A C 1
ATOM 714 O O . VAL A 1 88 ? 10.623 -16.797 -25.199 1.00 92.19 88 VAL A O 1
ATOM 717 N N . VAL A 1 89 ? 8.524 -16.263 -24.619 1.00 91.88 89 VAL A N 1
ATOM 718 C CA . VAL A 1 89 ? 8.357 -17.303 -23.608 1.00 91.88 89 VAL A CA 1
ATOM 719 C C . VAL A 1 89 ? 7.419 -18.362 -24.164 1.00 91.88 89 VAL A C 1
ATOM 721 O O . VAL A 1 89 ? 6.313 -18.044 -24.594 1.00 91.88 89 VAL A O 1
ATOM 724 N N . LYS A 1 90 ? 7.833 -19.626 -24.148 1.00 90.06 90 LYS A N 1
ATOM 725 C CA . LYS A 1 90 ? 7.085 -20.732 -24.745 1.00 90.06 90 LYS A CA 1
ATOM 726 C C . LYS A 1 90 ? 6.998 -21.928 -23.808 1.00 90.06 90 LYS A C 1
ATOM 728 O O . LYS A 1 90 ? 7.976 -22.322 -23.187 1.00 90.06 90 LYS A O 1
ATOM 733 N N . ASN A 1 91 ? 5.832 -22.555 -23.777 1.00 89.25 91 ASN A N 1
ATOM 734 C CA . ASN A 1 91 ? 5.606 -23.879 -23.211 1.00 89.25 91 ASN A CA 1
ATOM 735 C C . ASN A 1 91 ? 4.820 -24.728 -24.233 1.00 89.25 91 ASN A C 1
ATOM 737 O O . ASN A 1 91 ? 4.293 -24.209 -25.215 1.00 89.25 91 ASN A O 1
ATOM 741 N N . SER A 1 92 ? 4.708 -26.032 -23.992 1.00 87.44 92 SER A N 1
ATOM 742 C CA . SER A 1 92 ? 3.844 -26.976 -24.715 1.00 87.44 92 SER A CA 1
ATOM 743 C C . SER A 1 92 ? 2.406 -26.478 -24.935 1.00 87.44 92 SER A C 1
ATOM 745 O O . SER A 1 92 ? 1.807 -26.812 -25.952 1.00 87.44 92 SER A O 1
ATOM 747 N N . TYR A 1 93 ? 1.878 -25.638 -24.039 1.00 84.44 93 TYR A N 1
ATOM 748 C CA . TYR A 1 93 ? 0.509 -25.116 -24.106 1.00 84.44 93 TYR A CA 1
ATOM 749 C C . TYR A 1 93 ? 0.365 -23.692 -24.668 1.00 84.44 93 TYR A C 1
ATOM 751 O O . TYR A 1 93 ? -0.758 -23.200 -24.774 1.00 84.44 93 TYR A O 1
ATOM 759 N N . GLY A 1 94 ? 1.452 -22.993 -25.016 1.00 88.75 94 GLY A N 1
ATOM 760 C CA . GLY A 1 94 ? 1.330 -21.645 -25.579 1.00 88.75 94 GLY A CA 1
ATOM 761 C C . GLY A 1 94 ? 2.613 -20.820 -25.616 1.00 88.75 94 GLY A C 1
ATOM 762 O O . GLY A 1 94 ? 3.675 -21.261 -25.178 1.00 88.75 94 GLY A O 1
ATOM 763 N N . THR A 1 95 ? 2.475 -19.594 -26.126 1.00 93.94 95 THR A N 1
ATOM 764 C CA . THR A 1 95 ? 3.573 -18.640 -26.326 1.00 93.94 95 THR A CA 1
ATOM 765 C C . THR A 1 95 ? 3.151 -17.241 -25.875 1.00 93.94 95 THR A C 1
ATOM 767 O O . THR A 1 95 ? 2.046 -16.800 -26.187 1.00 93.94 95 THR A O 1
ATOM 770 N N . LEU A 1 96 ? 4.039 -16.537 -25.176 1.00 93.94 96 LEU A N 1
ATOM 771 C CA . LEU A 1 96 ? 3.938 -15.119 -24.837 1.00 93.94 96 LEU A CA 1
ATOM 772 C C . LEU A 1 96 ? 5.132 -14.367 -25.417 1.00 93.94 96 LEU A C 1
ATOM 774 O O . LEU A 1 96 ? 6.221 -14.923 -25.543 1.00 93.94 96 LEU A O 1
ATOM 778 N N . SER A 1 97 ? 4.945 -13.089 -25.725 1.00 94.56 97 SER A N 1
ATOM 779 C CA . SER A 1 97 ? 6.033 -12.234 -26.190 1.00 94.56 97 SER A CA 1
ATOM 780 C C . SER A 1 97 ? 5.869 -10.801 -25.716 1.00 94.56 97 SER A C 1
ATOM 782 O O . SER A 1 97 ? 4.746 -10.302 -25.630 1.00 94.56 97 SER A O 1
ATOM 784 N N . HIS A 1 98 ? 6.984 -10.127 -25.460 1.00 95.50 98 HIS A N 1
ATOM 785 C CA . HIS A 1 98 ? 7.001 -8.704 -25.143 1.00 95.50 98 HIS A CA 1
ATOM 786 C C . HIS A 1 98 ? 8.248 -8.033 -25.724 1.00 95.50 98 HIS A C 1
ATOM 788 O O . HIS A 1 98 ? 9.323 -8.629 -25.746 1.00 95.50 98 HIS A O 1
ATOM 794 N N . SER A 1 99 ? 8.093 -6.796 -26.199 1.00 95.44 99 SER A N 1
ATOM 795 C CA . SER A 1 99 ? 9.133 -6.061 -26.923 1.00 95.44 99 SER A CA 1
ATOM 796 C C . SER A 1 99 ? 9.497 -4.762 -26.212 1.00 95.44 99 SER A C 1
ATOM 798 O O . SER A 1 99 ? 8.631 -3.945 -25.905 1.00 95.44 99 SER A O 1
ATOM 800 N N . TYR A 1 100 ? 10.795 -4.554 -26.026 1.00 95.31 100 TYR A N 1
ATOM 801 C CA . TYR A 1 100 ? 11.405 -3.342 -25.501 1.00 95.31 100 TYR A CA 1
ATOM 802 C C . TYR A 1 100 ? 12.075 -2.574 -26.624 1.00 95.31 100 TYR A C 1
ATOM 804 O O . TYR A 1 100 ? 12.957 -3.101 -27.297 1.00 95.31 100 TYR A O 1
ATOM 812 N N . VAL A 1 101 ? 11.713 -1.306 -26.785 1.00 94.06 101 VAL A N 1
ATOM 813 C CA . VAL A 1 101 ? 12.400 -0.397 -27.703 1.00 94.06 101 VAL A CA 1
ATOM 814 C C . VAL A 1 101 ? 13.119 0.643 -26.870 1.00 94.06 101 VAL A C 1
ATOM 816 O O . VAL A 1 101 ? 12.474 1.421 -26.164 1.00 94.06 101 VAL A O 1
ATOM 819 N N . PHE A 1 102 ? 14.446 0.664 -26.956 1.00 90.75 102 PHE A N 1
ATOM 820 C CA . PHE A 1 102 ? 15.230 1.682 -26.279 1.00 90.75 102 PHE A CA 1
ATOM 821 C C . PHE A 1 102 ? 16.320 2.278 -27.169 1.00 90.75 102 PHE A C 1
ATOM 823 O O . PHE A 1 102 ? 16.934 1.611 -28.004 1.00 90.75 102 PHE A O 1
ATOM 830 N N . ASP A 1 103 ? 16.517 3.579 -26.984 1.00 91.12 103 ASP A N 1
ATOM 831 C CA . ASP A 1 103 ? 17.493 4.415 -27.669 1.00 91.12 103 ASP A CA 1
ATOM 832 C C . ASP A 1 103 ? 18.634 4.770 -26.711 1.00 91.12 103 ASP A C 1
ATOM 834 O O . ASP A 1 103 ? 18.399 5.011 -25.524 1.00 91.12 103 ASP A O 1
ATOM 838 N N . VAL A 1 104 ? 19.862 4.811 -27.226 1.00 89.88 104 VAL A N 1
ATOM 839 C CA . VAL A 1 104 ? 21.057 5.139 -26.440 1.00 89.88 104 VAL A CA 1
ATOM 840 C C . VAL A 1 104 ? 21.657 6.430 -26.976 1.00 89.88 104 VAL A C 1
ATOM 842 O O . VAL A 1 104 ? 21.958 6.542 -28.165 1.00 89.88 104 VAL A O 1
ATOM 845 N N . ARG A 1 105 ? 21.817 7.420 -26.097 1.00 88.12 105 ARG A N 1
ATOM 846 C CA . ARG A 1 105 ? 22.419 8.717 -26.415 1.00 88.12 105 ARG A CA 1
ATOM 847 C C . ARG A 1 105 ? 23.859 8.781 -25.922 1.00 88.12 105 ARG A C 1
ATOM 849 O O . ARG A 1 105 ? 24.173 8.313 -24.830 1.00 88.12 105 ARG A O 1
ATOM 856 N N . ALA A 1 106 ? 24.712 9.426 -26.711 1.00 75.44 106 ALA A N 1
ATOM 857 C CA . ALA A 1 106 ? 26.044 9.803 -26.264 1.00 75.44 106 ALA A CA 1
ATOM 858 C C . ALA A 1 106 ? 25.947 10.821 -25.107 1.00 75.44 106 ALA A C 1
ATOM 860 O O . ALA A 1 106 ? 25.019 11.641 -25.090 1.00 75.44 106 ALA A O 1
ATOM 861 N N . PRO A 1 107 ? 26.888 10.810 -24.151 1.00 72.38 107 PRO A N 1
ATOM 862 C CA . PRO A 1 107 ? 26.947 11.825 -23.113 1.00 72.38 107 PRO A CA 1
ATOM 863 C C . PRO A 1 107 ? 27.191 13.198 -23.754 1.00 72.38 107 PRO A C 1
ATOM 865 O O . PRO A 1 107 ? 27.969 13.326 -24.704 1.00 72.38 107 PRO A O 1
ATOM 868 N N . TYR A 1 108 ? 26.499 14.227 -23.254 1.00 57.78 108 TYR A N 1
ATOM 869 C CA . TYR A 1 108 ? 26.623 15.598 -23.753 1.00 57.78 108 TYR A CA 1
ATOM 870 C C . TYR A 1 108 ? 28.102 16.031 -23.714 1.00 57.78 108 TYR A C 1
ATOM 872 O O . TYR A 1 108 ? 28.661 16.210 -22.635 1.00 57.78 108 TYR A O 1
ATOM 880 N N . GLY A 1 109 ? 28.743 16.143 -24.886 1.00 58.78 109 GLY A N 1
ATOM 881 C CA . GLY A 1 109 ? 30.164 16.501 -25.009 1.00 58.78 109 GLY A CA 1
ATOM 882 C C . GLY A 1 109 ? 30.958 15.780 -26.108 1.00 58.78 109 GLY A C 1
ATOM 883 O O . GLY A 1 109 ? 32.029 16.258 -26.466 1.00 58.78 109 GLY A O 1
ATOM 884 N N . CYS A 1 110 ? 30.448 14.691 -26.696 1.00 53.66 110 CYS A N 1
ATOM 885 C CA . CYS A 1 110 ? 31.112 14.005 -27.813 1.00 53.66 110 CYS A CA 1
ATOM 886 C C . CYS A 1 110 ? 30.281 14.091 -29.098 1.00 53.66 110 CYS A C 1
ATOM 888 O O . CYS A 1 110 ? 29.212 13.494 -29.204 1.00 53.66 110 CYS A O 1
ATOM 890 N N . ASN A 1 111 ? 30.787 14.816 -30.098 1.00 50.25 111 ASN A N 1
ATOM 891 C CA . ASN A 1 111 ? 30.232 14.808 -31.448 1.00 50.25 111 ASN A CA 1
ATOM 892 C C . ASN A 1 111 ? 31.007 13.777 -32.290 1.00 50.25 111 ASN A C 1
ATOM 894 O O . ASN A 1 111 ? 32.189 13.967 -32.567 1.00 50.25 111 ASN A O 1
ATOM 898 N N . LEU A 1 112 ? 30.353 12.679 -32.683 1.00 54.38 112 LEU A N 1
ATOM 899 C CA . LEU A 1 112 ? 30.962 11.515 -33.356 1.00 54.38 112 LEU A CA 1
ATOM 900 C C . LEU A 1 112 ? 31.450 11.773 -34.795 1.00 54.38 112 LEU A C 1
ATOM 902 O O . LEU A 1 112 ? 31.989 10.867 -35.420 1.00 54.38 112 LEU A O 1
ATOM 906 N N . ASN A 1 113 ? 31.316 13.000 -35.307 1.00 56.22 113 ASN A N 1
ATOM 907 C CA . ASN A 1 113 ? 31.791 13.382 -36.642 1.00 56.22 113 ASN A CA 1
ATOM 908 C C . ASN A 1 113 ? 33.074 14.228 -36.651 1.00 56.22 113 ASN A C 1
ATOM 910 O O . ASN A 1 113 ? 33.445 14.767 -37.694 1.00 56.22 113 ASN A O 1
ATOM 914 N N . ARG A 1 114 ? 33.789 14.350 -35.527 1.00 46.59 114 ARG A N 1
ATOM 915 C CA . ARG A 1 114 ? 35.111 14.989 -35.519 1.00 46.59 114 ARG A CA 1
ATOM 916 C C . ARG A 1 114 ? 36.060 14.248 -34.589 1.00 46.59 114 ARG A C 1
ATOM 918 O O . ARG A 1 114 ? 35.848 14.184 -33.383 1.00 46.59 114 ARG A O 1
ATOM 925 N N . SER A 1 115 ? 37.124 13.699 -35.163 1.00 51.41 115 SER A N 1
ATOM 926 C CA . SER A 1 115 ? 38.284 13.180 -34.446 1.00 51.41 115 SER A CA 1
ATOM 927 C C . SER A 1 115 ? 39.002 14.332 -33.742 1.00 51.41 115 SER A C 1
ATOM 929 O O . SER A 1 115 ? 39.928 14.892 -34.317 1.00 51.41 115 SER A O 1
ATOM 931 N N . MET A 1 116 ? 38.501 14.741 -32.572 1.00 38.69 116 MET A N 1
ATOM 932 C CA . MET A 1 116 ? 39.173 15.458 -31.477 1.00 38.69 116 MET A CA 1
ATOM 933 C C . MET A 1 116 ? 38.115 16.158 -30.614 1.00 38.69 116 MET A C 1
ATOM 935 O O . MET A 1 116 ? 37.361 16.999 -31.102 1.00 38.69 116 MET A O 1
ATOM 939 N N . CYS A 1 117 ? 38.097 15.862 -29.314 1.00 48.72 117 CYS A N 1
ATOM 940 C CA . CYS A 1 117 ? 37.435 16.731 -28.347 1.00 48.72 117 CYS A CA 1
ATOM 941 C C . CYS A 1 117 ? 38.243 18.032 -28.252 1.00 48.72 117 CYS A C 1
ATOM 943 O O . CYS A 1 117 ? 39.355 18.034 -27.727 1.00 48.72 117 CYS A O 1
ATOM 945 N N . SER A 1 118 ? 37.710 19.132 -28.780 1.00 35.19 118 SER A N 1
ATOM 946 C CA . SER A 1 118 ? 38.295 20.460 -28.608 1.00 35.19 118 SER A CA 1
ATOM 947 C C . SER A 1 118 ? 37.783 21.077 -27.311 1.00 35.19 118 SER A C 1
ATOM 949 O O . SER A 1 118 ? 36.639 21.521 -27.230 1.00 35.19 118 SER A O 1
ATOM 951 N N . PHE A 1 119 ? 38.651 21.103 -26.304 1.00 46.41 119 PHE A N 1
ATOM 952 C CA . PHE A 1 119 ? 38.513 21.975 -25.147 1.00 46.4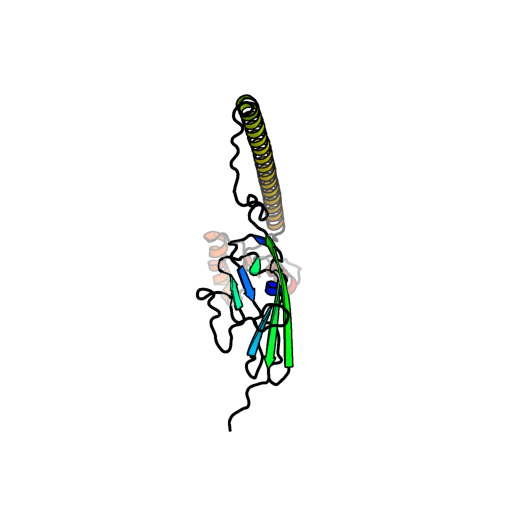1 119 PHE A CA 1
ATOM 953 C C . PHE A 1 119 ? 39.028 23.358 -25.562 1.00 46.41 119 PHE A C 1
ATOM 955 O O . PHE A 1 119 ? 40.234 23.590 -25.583 1.00 46.41 119 PHE A O 1
ATOM 962 N N . THR A 1 120 ? 38.142 24.264 -25.971 1.00 39.75 120 THR A N 1
ATOM 963 C CA . THR A 1 120 ? 38.507 25.677 -26.134 1.00 39.75 120 THR A CA 1
ATOM 964 C C . THR A 1 120 ? 38.176 26.405 -24.838 1.00 39.75 120 THR A C 1
ATOM 966 O O . THR A 1 120 ? 37.006 26.602 -24.515 1.00 39.75 120 THR A O 1
ATOM 969 N N . GLN A 1 121 ? 39.215 26.762 -24.080 1.00 48.75 121 GLN A N 1
ATOM 970 C CA . GLN A 1 121 ? 39.133 27.795 -23.049 1.00 48.75 121 GLN A CA 1
ATOM 971 C C . GLN A 1 121 ? 38.947 29.148 -23.737 1.00 48.75 121 GLN A C 1
ATOM 973 O O . GLN A 1 121 ? 39.818 29.562 -24.497 1.00 48.75 121 GLN A O 1
ATOM 978 N N . ASP A 1 122 ? 37.846 29.833 -23.437 1.00 42.03 122 ASP A N 1
ATOM 979 C CA . ASP A 1 122 ? 37.672 31.252 -23.745 1.00 42.03 122 ASP A CA 1
ATOM 980 C C . ASP A 1 122 ? 37.964 32.056 -22.473 1.00 42.03 122 ASP A C 1
ATOM 982 O O . ASP A 1 122 ? 37.129 32.222 -21.584 1.00 42.03 122 ASP A O 1
ATOM 986 N N . SER A 1 123 ? 39.206 32.511 -22.345 1.00 48.66 123 SER A N 1
ATOM 987 C CA . SER A 1 123 ? 39.654 33.394 -21.273 1.00 48.66 123 SER A CA 1
ATOM 988 C C . SER A 1 123 ? 39.769 34.808 -21.822 1.00 48.66 123 SER A C 1
ATOM 990 O O . SER A 1 123 ? 40.792 35.147 -22.408 1.00 48.66 123 SER A O 1
ATOM 992 N N . THR A 1 124 ? 38.711 35.612 -21.666 1.00 51.62 124 THR A N 1
ATOM 993 C CA . THR A 1 124 ? 38.790 37.082 -21.459 1.00 51.62 124 THR A CA 1
ATOM 994 C C . THR A 1 124 ? 37.435 37.777 -21.241 1.00 51.62 124 THR A C 1
ATOM 996 O O . THR A 1 124 ? 37.440 38.927 -20.816 1.00 51.62 124 THR A O 1
ATOM 999 N N . GLN A 1 125 ? 36.288 37.088 -21.362 1.00 43.16 125 GLN A N 1
ATOM 1000 C CA . GLN A 1 125 ? 34.962 37.645 -21.009 1.00 43.16 125 GLN A CA 1
ATOM 1001 C C . GLN A 1 125 ? 34.306 36.997 -19.763 1.00 43.16 125 GLN A C 1
ATOM 1003 O O . GLN A 1 125 ? 33.183 37.328 -19.412 1.00 43.16 125 GLN A O 1
ATOM 1008 N N . GLY A 1 126 ? 34.990 36.084 -19.059 1.00 44.59 126 GLY A N 1
ATOM 1009 C CA . GLY A 1 126 ? 34.395 35.296 -17.963 1.00 44.59 126 GLY A CA 1
ATOM 1010 C C . GLY A 1 126 ? 34.297 35.986 -16.594 1.00 44.59 126 GLY A C 1
ATOM 1011 O O . GLY A 1 126 ? 33.450 35.614 -15.795 1.00 44.59 126 GLY A O 1
ATOM 1012 N N . GLY A 1 127 ? 35.113 37.007 -16.306 1.00 49.91 127 GLY A N 1
ATOM 1013 C CA . GLY A 1 127 ? 35.251 37.522 -14.931 1.00 49.91 127 GLY A CA 1
ATOM 1014 C C . GLY A 1 127 ? 34.099 38.406 -14.429 1.00 49.91 127 GLY A C 1
ATOM 1015 O O . GLY A 1 127 ? 33.731 38.338 -13.258 1.00 49.91 127 GLY A O 1
ATOM 1016 N N . ILE A 1 128 ? 33.510 39.236 -15.296 1.00 50.81 128 ILE A N 1
ATOM 1017 C CA . ILE A 1 128 ? 32.384 40.117 -14.922 1.00 50.81 128 ILE A CA 1
ATOM 1018 C C . ILE A 1 128 ? 31.079 39.316 -14.920 1.00 50.81 128 ILE A C 1
ATOM 1020 O O . ILE A 1 128 ? 30.247 39.474 -14.025 1.00 50.81 128 ILE A O 1
ATOM 1024 N N . ASP A 1 129 ? 30.947 38.393 -15.872 1.00 52.19 129 ASP A N 1
ATOM 1025 C CA . ASP A 1 129 ? 29.826 37.473 -15.932 1.00 52.19 129 ASP A CA 1
ATOM 1026 C C . ASP A 1 129 ? 29.856 36.515 -14.730 1.00 52.19 129 ASP A C 1
ATOM 1028 O O . ASP A 1 129 ? 28.831 36.379 -14.076 1.00 52.19 129 ASP A O 1
ATOM 1032 N N . GLU A 1 130 ? 30.986 35.920 -14.324 1.00 52.34 130 GLU A N 1
ATOM 1033 C CA . GLU A 1 130 ? 31.049 35.046 -13.133 1.00 52.34 130 GLU A CA 1
ATOM 1034 C C . GLU A 1 130 ? 30.661 35.750 -11.824 1.00 52.34 130 GLU A C 1
ATOM 1036 O O . GLU A 1 130 ? 29.946 35.163 -11.007 1.00 52.34 130 GLU A O 1
ATOM 1041 N N . LEU A 1 131 ? 31.054 37.010 -11.610 1.00 54.09 131 LEU A N 1
ATOM 1042 C CA . LEU A 1 131 ? 30.620 37.792 -10.441 1.00 54.09 131 LEU A CA 1
ATOM 1043 C C . LEU A 1 131 ? 29.108 38.084 -10.470 1.00 54.09 131 LEU A C 1
ATOM 1045 O O . LEU A 1 131 ? 28.433 37.982 -9.444 1.00 54.09 131 LEU A O 1
ATOM 1049 N N . ASN A 1 132 ? 28.545 38.387 -11.643 1.00 48.06 132 ASN A N 1
ATOM 1050 C CA . ASN A 1 132 ? 27.115 38.666 -11.793 1.00 48.06 132 ASN A CA 1
ATOM 1051 C C . ASN A 1 132 ? 26.264 37.375 -11.733 1.00 48.06 132 ASN A C 1
ATOM 1053 O O . ASN A 1 132 ? 25.203 37.357 -11.106 1.00 48.06 132 ASN A O 1
ATOM 1057 N N . TRP A 1 133 ? 26.763 36.264 -12.290 1.00 52.91 133 TRP A N 1
ATOM 1058 C CA . TRP A 1 133 ? 26.182 34.918 -12.213 1.00 52.91 133 TRP A CA 1
ATOM 1059 C C . TRP A 1 133 ? 26.197 34.375 -10.781 1.00 52.91 133 TRP A C 1
ATOM 1061 O O . TRP A 1 133 ? 25.195 33.820 -10.329 1.00 52.91 133 TRP A O 1
ATOM 1071 N N . THR A 1 134 ? 27.295 34.545 -10.037 1.00 58.22 134 THR A N 1
ATOM 1072 C CA . THR A 1 134 ? 27.383 34.120 -8.629 1.00 58.22 134 THR A CA 1
ATOM 1073 C C . THR A 1 134 ? 26.487 34.963 -7.727 1.00 58.22 134 THR A C 1
ATOM 1075 O O . THR A 1 134 ? 25.797 34.397 -6.878 1.00 58.22 134 THR A O 1
ATOM 1078 N N . HIS A 1 135 ? 26.396 36.279 -7.942 1.00 59.81 135 HIS A N 1
ATOM 1079 C CA . HIS A 1 135 ? 25.486 37.150 -7.194 1.00 59.81 135 HIS A CA 1
ATOM 1080 C C . HIS A 1 135 ? 24.005 36.854 -7.500 1.00 59.81 135 HIS A C 1
ATOM 1082 O O . HIS A 1 135 ? 23.200 36.732 -6.575 1.00 59.81 135 HIS A O 1
ATOM 1088 N N . GLN A 1 136 ? 23.645 36.643 -8.773 1.00 61.53 136 GLN A N 1
ATOM 1089 C CA . GLN A 1 136 ? 22.293 36.238 -9.181 1.00 61.53 136 GLN A CA 1
ATOM 1090 C C . GLN A 1 136 ? 21.907 34.878 -8.586 1.00 61.53 136 GLN A C 1
ATOM 1092 O O . GLN A 1 136 ? 20.848 34.743 -7.978 1.00 61.53 136 GLN A O 1
ATOM 1097 N N . LYS A 1 137 ? 22.798 33.886 -8.675 1.00 72.56 137 LYS A N 1
ATOM 1098 C CA . LYS A 1 137 ? 22.569 32.541 -8.135 1.00 72.56 137 LYS A CA 1
ATOM 1099 C C . LYS A 1 137 ? 22.479 32.535 -6.608 1.00 72.56 137 LYS A C 1
ATOM 1101 O O . LYS A 1 137 ? 21.650 31.821 -6.052 1.00 72.56 137 LYS A O 1
ATOM 1106 N N . THR A 1 138 ? 23.278 33.358 -5.928 1.00 70.19 138 THR A N 1
ATOM 1107 C CA . THR A 1 138 ? 23.213 33.520 -4.465 1.00 70.19 138 THR A CA 1
ATOM 1108 C C . THR A 1 138 ? 21.900 34.180 -4.039 1.00 70.19 138 THR A C 1
ATOM 1110 O O . THR A 1 138 ? 21.276 33.734 -3.077 1.00 70.19 138 THR A O 1
ATOM 1113 N N . ARG A 1 139 ? 21.428 35.188 -4.786 1.00 73.88 139 ARG A N 1
ATOM 1114 C CA . ARG A 1 139 ? 20.133 35.843 -4.558 1.00 73.88 139 ARG A CA 1
ATOM 1115 C C . ARG A 1 139 ? 18.961 34.881 -4.749 1.00 73.88 139 ARG A C 1
ATOM 1117 O O . ARG A 1 139 ? 18.086 34.837 -3.891 1.00 73.88 139 ARG A O 1
ATOM 1124 N N . ASP A 1 140 ? 18.971 34.074 -5.804 1.00 76.69 140 ASP A N 1
ATOM 1125 C CA . ASP A 1 140 ? 17.894 33.117 -6.079 1.00 76.69 140 ASP A CA 1
ATOM 1126 C C . ASP A 1 140 ? 17.842 31.996 -5.026 1.00 76.69 140 ASP A C 1
ATOM 1128 O O . ASP A 1 140 ? 16.763 31.646 -4.546 1.00 76.69 140 ASP A O 1
ATOM 1132 N N . VAL A 1 141 ? 18.997 31.489 -4.577 1.00 83.69 141 VAL A N 1
ATOM 1133 C CA . VAL A 1 141 ? 19.074 30.508 -3.477 1.00 83.69 141 VAL A CA 1
ATOM 1134 C C . VAL A 1 141 ? 18.558 31.099 -2.162 1.00 83.69 141 VAL A C 1
ATOM 1136 O O . VAL A 1 141 ? 17.802 30.434 -1.451 1.00 83.69 141 VAL A O 1
ATOM 1139 N N . LEU A 1 142 ? 18.908 32.350 -1.846 1.00 86.06 142 LEU A N 1
ATOM 1140 C CA . LEU A 1 142 ? 18.432 33.031 -0.639 1.00 86.06 142 LEU A CA 1
ATOM 1141 C C . LEU A 1 142 ? 16.912 33.255 -0.681 1.00 86.06 142 LEU A C 1
ATOM 1143 O O . LEU A 1 142 ? 16.219 32.969 0.294 1.00 86.06 142 LEU A O 1
ATOM 1147 N N . VAL A 1 143 ? 16.380 33.715 -1.818 1.00 89.56 143 VAL A N 1
ATOM 1148 C CA . VAL A 1 143 ? 14.942 33.964 -2.007 1.00 89.56 143 VAL A CA 1
ATOM 1149 C C . VAL A 1 143 ? 14.148 32.662 -1.919 1.00 89.56 143 VAL A C 1
ATOM 1151 O O . VAL A 1 143 ? 13.174 32.596 -1.168 1.00 89.56 143 VAL A O 1
ATOM 1154 N N . HIS A 1 144 ? 14.578 31.599 -2.603 1.00 89.25 144 HIS A N 1
ATOM 1155 C CA . HIS A 1 144 ? 13.929 30.292 -2.489 1.00 89.25 144 HIS A CA 1
ATOM 1156 C C . HIS A 1 144 ? 14.024 29.714 -1.070 1.00 89.25 144 HIS A C 1
ATOM 1158 O O . HIS A 1 144 ? 13.058 29.111 -0.600 1.00 89.25 144 HIS A O 1
ATOM 1164 N N . GLY A 1 145 ? 15.131 29.952 -0.360 1.00 91.56 145 GLY A N 1
ATOM 1165 C CA . GLY A 1 145 ? 15.286 29.581 1.047 1.00 91.56 145 GLY A CA 1
ATOM 1166 C C . GLY A 1 145 ? 14.289 30.294 1.965 1.00 91.56 145 GLY A C 1
ATOM 1167 O O . GLY A 1 145 ? 13.642 29.646 2.788 1.00 91.56 145 GLY A O 1
ATOM 1168 N N . ILE A 1 146 ? 14.100 31.606 1.789 1.00 94.50 146 ILE A N 1
ATOM 1169 C CA . ILE A 1 146 ? 13.129 32.398 2.563 1.00 94.50 146 ILE A CA 1
ATOM 1170 C C . ILE A 1 146 ? 11.699 31.934 2.268 1.00 94.50 146 ILE A C 1
ATOM 1172 O O . ILE A 1 146 ? 10.929 31.706 3.198 1.00 94.50 146 ILE A O 1
ATOM 1176 N N . VAL A 1 147 ? 11.346 31.731 0.994 1.00 94.56 147 VAL A N 1
ATOM 1177 C CA . VAL A 1 147 ? 10.010 31.245 0.606 1.00 94.56 147 VAL A CA 1
ATOM 1178 C C . VAL A 1 147 ? 9.740 29.862 1.204 1.00 94.56 147 VAL A C 1
ATOM 1180 O O . VAL A 1 147 ? 8.668 29.644 1.770 1.00 94.56 147 VAL A O 1
ATOM 1183 N N . ALA A 1 148 ? 10.711 28.947 1.151 1.00 94.12 148 ALA A N 1
ATOM 1184 C CA . ALA A 1 148 ? 10.590 27.628 1.766 1.00 94.12 148 ALA A CA 1
ATOM 1185 C C . ALA A 1 148 ? 10.420 27.719 3.292 1.00 94.12 148 ALA A C 1
ATOM 1187 O O . ALA A 1 148 ? 9.539 27.064 3.847 1.00 94.12 148 ALA A O 1
ATOM 1188 N N . ALA A 1 149 ? 11.193 28.571 3.971 1.00 95.12 149 ALA A N 1
ATOM 1189 C CA . ALA A 1 149 ? 11.057 28.794 5.409 1.00 95.12 149 ALA A CA 1
ATOM 1190 C C . ALA A 1 149 ? 9.679 29.373 5.774 1.00 95.12 149 ALA A C 1
ATOM 1192 O O . ALA A 1 149 ? 9.033 28.885 6.701 1.00 95.12 149 ALA A O 1
ATOM 1193 N N . CYS A 1 150 ? 9.180 30.352 5.015 1.00 95.50 150 CYS A N 1
ATOM 1194 C CA . CYS A 1 150 ? 7.841 30.909 5.204 1.00 95.50 150 CYS A CA 1
ATOM 1195 C C . CYS A 1 150 ? 6.746 29.850 5.009 1.00 95.50 150 CYS A C 1
ATOM 1197 O O . CYS A 1 150 ? 5.827 29.784 5.822 1.00 95.50 150 CYS A O 1
ATOM 1199 N N . LEU A 1 151 ? 6.856 28.993 3.988 1.00 95.50 151 LEU A N 1
ATOM 1200 C CA . LEU A 1 151 ? 5.917 27.888 3.763 1.00 95.50 151 LEU A CA 1
ATOM 1201 C C . LEU A 1 151 ? 5.946 26.863 4.905 1.00 95.50 151 LEU A C 1
ATOM 1203 O O . LEU A 1 151 ? 4.898 26.396 5.344 1.00 95.50 151 LEU A O 1
ATOM 1207 N N . LEU A 1 152 ? 7.125 26.540 5.437 1.00 96.12 152 LEU A N 1
ATOM 1208 C CA . LEU A 1 152 ? 7.235 25.641 6.588 1.00 96.12 152 LEU A CA 1
ATOM 1209 C C . LEU A 1 152 ? 6.598 26.246 7.845 1.00 96.12 152 LEU A C 1
ATOM 1211 O O . LEU A 1 152 ? 5.903 25.544 8.580 1.00 96.12 152 LEU A O 1
ATOM 1215 N N . ILE A 1 153 ? 6.770 27.552 8.071 1.00 96.38 153 ILE A N 1
ATOM 1216 C CA . ILE A 1 153 ? 6.161 28.256 9.205 1.00 96.38 153 ILE A CA 1
ATOM 1217 C C . ILE A 1 153 ? 4.634 28.287 9.074 1.00 96.38 153 ILE A C 1
ATOM 1219 O O . ILE A 1 153 ? 3.941 28.008 10.052 1.00 96.38 153 ILE A O 1
ATOM 1223 N N . THR A 1 154 ? 4.082 28.577 7.892 1.00 95.94 154 THR A N 1
ATOM 1224 C CA . THR A 1 154 ? 2.620 28.602 7.701 1.00 95.94 154 THR A CA 1
ATOM 1225 C C . THR A 1 154 ? 2.002 27.220 7.884 1.00 95.94 154 THR A C 1
ATOM 1227 O O . THR A 1 154 ? 0.973 27.103 8.554 1.00 95.94 154 THR A O 1
ATOM 1230 N N . VAL A 1 155 ? 2.652 26.167 7.379 1.00 96.44 155 VAL A N 1
ATOM 1231 C CA . VAL A 1 155 ? 2.231 24.775 7.597 1.00 96.44 155 VAL A CA 1
ATOM 1232 C C . VAL A 1 155 ? 2.289 24.418 9.083 1.00 96.44 155 VAL A C 1
ATOM 1234 O O . VAL A 1 155 ? 1.317 23.882 9.613 1.00 96.44 155 VAL A O 1
ATOM 1237 N N . ALA A 1 156 ? 3.367 24.764 9.791 1.00 95.88 156 ALA A N 1
ATOM 1238 C CA . ALA A 1 156 ? 3.487 24.508 11.227 1.00 95.88 156 ALA A CA 1
ATOM 1239 C C . ALA A 1 156 ? 2.404 25.240 12.039 1.00 95.88 156 ALA A C 1
ATOM 1241 O O . ALA A 1 156 ? 1.765 24.641 12.906 1.00 95.88 156 ALA A O 1
ATOM 1242 N N . VAL A 1 157 ? 2.136 26.513 11.731 1.00 96.31 157 VAL A N 1
ATOM 1243 C CA . VAL A 1 157 ? 1.059 27.291 12.362 1.00 96.31 157 VAL A CA 1
ATOM 1244 C C . VAL A 1 157 ? -0.304 26.660 12.078 1.00 96.31 157 VAL A C 1
ATOM 1246 O O . VAL A 1 157 ? -1.106 26.518 13.002 1.00 96.31 157 VAL A O 1
ATOM 1249 N N . PHE A 1 158 ? -0.564 26.223 10.844 1.00 95.25 158 PHE A N 1
ATOM 1250 C CA . PHE A 1 158 ? -1.805 25.538 10.485 1.00 95.25 158 PHE A CA 1
ATOM 1251 C C . PHE A 1 158 ? -1.975 24.228 11.263 1.00 95.25 158 PHE A C 1
ATOM 1253 O O . PHE A 1 158 ? -3.039 24.006 11.839 1.00 95.25 158 PHE A O 1
ATOM 1260 N N . ILE A 1 159 ? -0.920 23.414 11.381 1.00 94.94 159 ILE A N 1
ATOM 1261 C CA . ILE A 1 159 ? -0.923 22.191 12.200 1.00 94.94 159 ILE A CA 1
ATOM 1262 C C . ILE A 1 159 ? -1.254 22.525 13.658 1.00 94.94 159 ILE A C 1
ATOM 1264 O O . ILE A 1 159 ? -2.138 21.897 14.238 1.00 94.94 159 ILE A O 1
ATOM 1268 N N . VAL A 1 160 ? -0.623 23.550 14.242 1.00 95.44 160 VAL A N 1
ATOM 1269 C CA . VAL A 1 160 ? -0.904 23.985 15.621 1.00 95.44 160 VAL A CA 1
ATOM 1270 C C . VAL A 1 160 ? -2.349 24.468 15.775 1.00 95.44 160 VAL A C 1
ATOM 1272 O O . VAL A 1 160 ? -2.996 24.151 16.775 1.00 95.44 160 VAL A O 1
ATOM 1275 N N . ILE A 1 161 ? -2.891 25.210 14.805 1.00 93.69 161 ILE A N 1
ATOM 1276 C CA . ILE A 1 161 ? -4.292 25.659 14.810 1.00 93.69 161 ILE A CA 1
ATOM 1277 C C . ILE A 1 161 ? -5.241 24.459 14.721 1.00 93.69 161 ILE A C 1
ATOM 1279 O O . ILE A 1 161 ? -6.178 24.373 15.520 1.00 93.69 161 ILE A O 1
ATOM 1283 N N . CYS A 1 162 ? -4.991 23.519 13.808 1.00 91.62 162 CYS A N 1
ATOM 1284 C CA . CYS A 1 162 ? -5.757 22.283 13.658 1.00 91.62 162 CYS A CA 1
ATOM 1285 C C . CYS A 1 162 ? -5.728 21.454 14.943 1.00 91.62 162 CYS A C 1
ATOM 1287 O O . CYS A 1 162 ? -6.787 21.103 15.457 1.00 91.62 162 CYS A O 1
ATOM 1289 N N . TRP A 1 163 ? -4.549 21.238 15.527 1.00 91.56 163 TRP A N 1
ATOM 1290 C CA . TRP A 1 163 ? -4.384 20.532 16.798 1.00 91.56 163 TRP A CA 1
ATOM 1291 C C . TRP A 1 163 ? -5.096 21.235 17.950 1.00 91.56 163 TRP A C 1
ATOM 1293 O O . TRP A 1 163 ? -5.765 20.582 18.751 1.00 91.56 163 TRP A O 1
ATOM 1303 N N . ARG A 1 164 ? -5.008 22.568 18.042 1.00 88.88 164 ARG A N 1
ATOM 1304 C CA . ARG A 1 164 ? -5.737 23.350 19.053 1.00 88.88 164 ARG A CA 1
ATOM 1305 C C . ARG A 1 164 ? -7.246 23.229 18.866 1.00 88.88 164 ARG A C 1
ATOM 1307 O O . ARG A 1 164 ? -7.957 23.087 19.859 1.00 88.88 164 ARG A O 1
ATOM 1314 N N . ARG A 1 165 ? -7.746 23.281 17.628 1.00 84.12 165 ARG A N 1
ATOM 1315 C CA . ARG A 1 165 ? -9.174 23.129 17.309 1.00 84.12 165 ARG A CA 1
ATOM 1316 C C . ARG A 1 165 ? -9.662 21.727 17.655 1.00 84.12 165 ARG A C 1
ATOM 1318 O O . ARG A 1 165 ? -10.661 21.600 18.353 1.00 84.12 165 ARG A O 1
ATOM 1325 N N . GLU A 1 166 ? -8.932 20.700 17.244 1.00 85.06 166 GLU A N 1
ATOM 1326 C CA . GLU A 1 166 ? -9.241 19.304 17.545 1.00 85.06 166 GLU A CA 1
ATOM 1327 C C . GLU A 1 166 ? -9.203 19.038 19.050 1.00 85.06 166 GLU A C 1
ATOM 1329 O O . GLU A 1 166 ? -10.104 18.409 19.590 1.00 85.06 166 GLU A O 1
ATOM 1334 N N . SER A 1 167 ? -8.224 19.598 19.758 1.00 77.25 167 SER A N 1
ATOM 1335 C CA . SER A 1 167 ? -8.123 19.495 21.214 1.00 77.25 167 SER A CA 1
ATOM 1336 C C . SER A 1 167 ? -9.288 20.190 21.920 1.00 77.25 167 SER A C 1
ATOM 1338 O O . SER A 1 167 ? -9.830 19.646 22.881 1.00 77.25 167 SER A O 1
ATOM 1340 N N . ARG A 1 168 ? -9.728 21.363 21.442 1.00 80.06 168 ARG A N 1
ATOM 1341 C CA . ARG A 1 168 ? -10.942 22.024 21.954 1.00 80.06 168 ARG A CA 1
ATOM 1342 C C . ARG A 1 168 ? -12.194 21.186 21.694 1.00 80.06 168 ARG A C 1
ATOM 1344 O O . ARG A 1 168 ? -12.987 21.044 22.617 1.00 80.06 168 ARG A O 1
ATOM 1351 N N . ILE A 1 169 ? -12.342 20.610 20.497 1.00 78.12 169 ILE A N 1
ATOM 1352 C CA . ILE A 1 169 ? -13.480 19.746 20.129 1.00 78.12 169 ILE A CA 1
ATOM 1353 C C . ILE A 1 169 ? -13.484 18.465 20.966 1.00 78.12 169 ILE A C 1
ATOM 1355 O O . ILE A 1 169 ? -14.511 18.106 21.527 1.00 78.12 169 ILE A O 1
ATOM 1359 N N . LYS A 1 170 ? -12.338 17.793 21.119 1.00 80.69 170 LYS A N 1
ATOM 1360 C CA . LYS A 1 170 ? -12.197 16.612 21.981 1.00 80.69 170 LYS A CA 1
ATOM 1361 C C . LYS A 1 170 ? -12.547 16.951 23.428 1.00 80.69 170 LYS A C 1
ATOM 1363 O O . LYS A 1 170 ? -13.283 16.207 24.061 1.00 80.69 170 LYS A O 1
ATOM 1368 N N . ARG A 1 171 ? -12.106 18.107 23.939 1.00 73.62 171 ARG A N 1
ATOM 1369 C CA . ARG A 1 171 ? -12.410 18.560 25.306 1.00 73.62 171 ARG A CA 1
ATOM 1370 C C . ARG A 1 171 ? -13.885 18.936 25.491 1.00 73.62 171 ARG A C 1
ATOM 1372 O O . ARG A 1 171 ? -14.455 18.589 26.522 1.00 73.62 171 ARG A O 1
ATOM 1379 N N . SER A 1 172 ? -14.519 19.587 24.511 1.00 74.44 172 SER A N 1
ATOM 1380 C CA . SER A 1 172 ? -15.957 19.892 24.550 1.00 74.44 172 SER A CA 1
ATOM 1381 C C . SER A 1 172 ? -16.806 18.632 24.413 1.00 74.44 172 SER A C 1
ATOM 1383 O O . SER A 1 172 ? -17.795 18.492 25.124 1.00 74.44 172 SER A O 1
ATOM 1385 N N . LEU A 1 173 ? -16.394 17.691 23.558 1.00 74.81 173 LEU A N 1
ATOM 1386 C CA . LEU A 1 173 ? -17.051 16.400 23.395 1.00 74.81 173 LEU A CA 1
ATOM 1387 C C . LEU A 1 173 ? -16.937 15.585 24.684 1.00 74.81 173 LEU A C 1
ATOM 1389 O O . LEU A 1 173 ? -17.938 15.086 25.178 1.00 74.81 173 LEU A O 1
ATOM 1393 N N . GLN A 1 174 ? -15.756 15.535 25.298 1.00 72.31 174 GLN A N 1
ATOM 1394 C CA . GLN A 1 174 ? -15.548 14.848 26.570 1.00 72.31 174 GLN A CA 1
ATOM 1395 C C . GLN A 1 174 ? -16.379 15.459 27.700 1.00 72.31 174 GLN A C 1
ATOM 1397 O O . GLN A 1 174 ? -16.948 14.716 28.492 1.00 72.31 174 GLN A O 1
ATOM 1402 N N . LEU A 1 175 ? -16.502 16.790 27.745 1.00 71.00 175 LEU A N 1
ATOM 1403 C CA . LEU A 1 175 ? -17.377 17.482 28.691 1.00 71.00 175 LEU A CA 1
ATOM 1404 C C . LEU A 1 175 ? -18.854 17.172 28.417 1.00 71.00 175 LEU A C 1
ATOM 1406 O O . LEU A 1 175 ? -19.585 16.873 29.352 1.00 71.00 175 LEU A O 1
ATOM 1410 N N . SER A 1 176 ? -19.282 17.165 27.152 1.00 68.06 176 SER A N 1
ATOM 1411 C CA . SER A 1 176 ? -20.650 16.795 26.772 1.00 68.06 176 SER A CA 1
ATOM 1412 C C . SER A 1 176 ? -20.973 15.333 27.090 1.00 68.06 176 SER A C 1
ATOM 1414 O O . SER A 1 176 ? -22.059 15.057 27.577 1.00 68.06 176 SER A O 1
ATOM 1416 N N . VAL A 1 177 ? -20.012 14.418 26.925 1.00 68.75 177 VAL A N 1
ATOM 1417 C CA . VAL A 1 177 ? -20.132 12.995 27.277 1.00 68.75 177 VAL A CA 1
ATOM 1418 C C . VAL A 1 177 ? -20.171 12.802 28.794 1.00 68.75 177 VAL A C 1
ATOM 1420 O O . VAL A 1 177 ? -20.902 11.956 29.296 1.00 68.75 177 VAL A O 1
ATOM 1423 N N . LEU A 1 178 ? -19.408 13.590 29.556 1.00 64.50 178 LEU A N 1
ATOM 1424 C CA . LEU A 1 178 ? -19.474 13.601 31.022 1.00 64.50 178 LEU A CA 1
ATOM 1425 C C . LEU A 1 178 ? -20.812 14.152 31.524 1.00 64.50 178 LEU A C 1
ATOM 1427 O O . LEU A 1 178 ? -21.371 13.605 32.470 1.00 64.50 178 LEU A O 1
ATOM 1431 N N . LEU A 1 179 ? -21.327 15.194 30.870 1.00 65.12 179 LEU A N 1
ATOM 1432 C CA . LEU A 1 179 ? -22.642 15.775 31.140 1.00 65.12 179 LEU A CA 1
ATOM 1433 C C . LEU A 1 179 ? -23.792 14.869 30.673 1.00 65.12 179 LEU A C 1
ATOM 1435 O O . LEU A 1 179 ? -24.880 14.950 31.233 1.00 65.12 179 LEU A O 1
ATOM 1439 N N . SER A 1 180 ? -23.562 13.999 29.684 1.00 59.44 180 SER A N 1
ATOM 1440 C CA . SER A 1 180 ? -24.554 13.049 29.172 1.00 59.44 180 SER A CA 1
ATOM 1441 C C . SER A 1 180 ? -24.535 11.697 29.885 1.00 59.44 180 SER A C 1
ATOM 1443 O O . SER A 1 180 ? -25.396 10.862 29.604 1.00 59.44 180 SER A O 1
ATOM 1445 N N . LYS A 1 181 ? -23.568 11.428 30.776 1.00 59.72 181 LYS A N 1
ATOM 1446 C CA . LYS A 1 181 ? -23.623 10.222 31.609 1.00 59.72 181 LYS A CA 1
ATOM 1447 C C . LYS A 1 181 ? -24.855 10.327 32.512 1.00 59.72 181 LYS A C 1
ATOM 1449 O O . LYS A 1 181 ? -24.983 11.328 33.220 1.00 59.72 181 LYS A O 1
ATOM 1454 N N . PRO A 1 182 ? -25.750 9.322 32.526 1.00 61.72 182 PRO A N 1
ATOM 1455 C CA . PRO A 1 182 ? -26.886 9.340 33.430 1.00 61.72 182 PRO A CA 1
ATOM 1456 C C . PRO A 1 182 ? -26.355 9.433 34.860 1.00 61.72 182 PRO A C 1
ATOM 1458 O O . PRO A 1 182 ? -25.562 8.601 35.308 1.00 61.72 182 PRO A O 1
ATOM 1461 N N . LYS A 1 183 ? -26.745 10.496 35.563 1.00 69.62 183 LYS A N 1
ATOM 1462 C CA . LYS A 1 183 ? -26.424 10.669 36.974 1.00 69.62 183 LYS A CA 1
ATOM 1463 C C . LYS A 1 183 ? -27.275 9.667 37.748 1.00 69.62 183 LYS A C 1
ATOM 1465 O O . LYS A 1 183 ? -28.439 9.931 38.026 1.00 69.62 183 LYS A O 1
ATOM 1470 N N . PHE A 1 184 ? -26.708 8.497 38.021 1.00 86.19 184 PHE A N 1
ATOM 1471 C CA . PHE A 1 184 ? -27.353 7.483 38.847 1.00 86.19 184 PHE A CA 1
ATOM 1472 C C . PHE A 1 184 ? -27.644 8.069 40.234 1.00 86.19 184 PHE A C 1
ATOM 1474 O O . PHE A 1 184 ? -26.786 8.718 40.837 1.00 86.19 184 PHE A O 1
ATOM 1481 N N . GLU A 1 185 ? -28.872 7.882 40.708 1.00 89.12 185 GLU A N 1
ATOM 1482 C CA . GLU A 1 185 ? -29.344 8.395 41.995 1.00 89.12 185 GLU A CA 1
ATOM 1483 C C . GLU A 1 185 ? -28.757 7.596 43.162 1.00 89.12 185 GLU A C 1
ATOM 1485 O O . GLU A 1 185 ? -28.592 8.150 44.252 1.00 89.12 185 GLU A O 1
ATOM 1490 N N . TYR A 1 186 ? -28.418 6.331 42.906 1.00 90.12 186 TYR A N 1
ATOM 1491 C CA . TYR A 1 186 ? -27.856 5.389 43.862 1.00 90.12 186 TYR A CA 1
ATOM 1492 C C . TYR A 1 186 ? -26.615 4.702 43.295 1.00 90.12 186 TYR A C 1
ATOM 1494 O O . TYR A 1 186 ? -26.424 4.568 42.082 1.00 90.12 186 TYR A O 1
ATOM 1502 N N . ASP A 1 187 ? -25.771 4.231 44.197 1.00 91.44 187 ASP A N 1
ATOM 1503 C CA . ASP A 1 187 ? -24.517 3.573 43.873 1.00 91.44 187 ASP A CA 1
ATOM 1504 C C . ASP A 1 187 ? -24.677 2.052 43.804 1.00 91.44 187 ASP A C 1
ATOM 1506 O O . ASP A 1 187 ? -23.960 1.395 43.058 1.00 91.44 187 ASP A O 1
ATOM 1510 N N . ALA A 1 188 ? -25.637 1.510 44.555 1.00 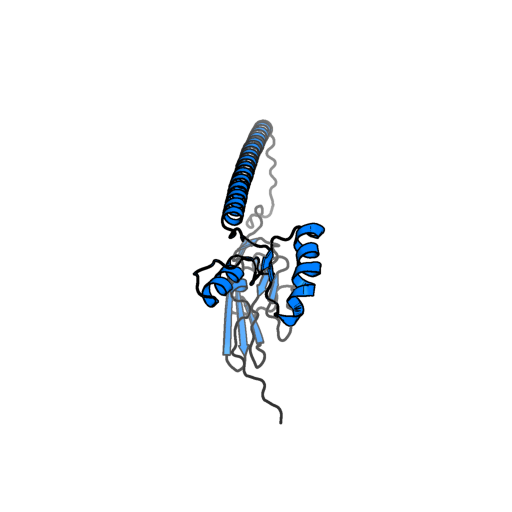91.25 188 ALA A N 1
ATOM 1511 C CA . ALA A 1 188 ? -26.014 0.105 44.551 1.00 91.25 188 ALA A CA 1
ATOM 1512 C C . ALA A 1 188 ? -27.495 -0.048 44.925 1.00 91.25 188 ALA A C 1
ATOM 1514 O O . ALA A 1 188 ? -28.034 0.739 45.709 1.00 91.25 188 ALA A O 1
ATOM 1515 N N . PHE A 1 189 ? -28.132 -1.090 44.394 1.00 93.62 189 PHE A N 1
ATOM 1516 C CA . PHE A 1 189 ? -29.471 -1.517 44.787 1.00 93.62 189 PHE A CA 1
ATOM 1517 C C . PHE A 1 189 ? -29.380 -2.818 45.590 1.00 93.62 189 PHE A C 1
ATOM 1519 O O . PHE A 1 189 ? -28.773 -3.783 45.128 1.00 93.62 189 PHE A O 1
ATOM 1526 N N . VAL A 1 190 ? -29.973 -2.839 46.786 1.00 93.44 190 VAL A N 1
ATOM 1527 C CA . VAL A 1 190 ? -29.927 -3.965 47.725 1.00 93.44 190 VAL A CA 1
ATOM 1528 C C . VAL A 1 190 ? -31.322 -4.574 47.874 1.00 93.44 190 VAL A C 1
ATOM 1530 O O . VAL A 1 190 ? -32.253 -3.941 48.383 1.00 93.44 190 VAL A O 1
ATOM 1533 N N . ILE A 1 191 ? -31.435 -5.835 47.460 1.00 92.88 191 ILE A N 1
ATOM 1534 C CA . ILE A 1 191 ? -32.579 -6.723 47.697 1.00 92.88 191 ILE A CA 1
ATOM 1535 C C . ILE A 1 191 ? -32.122 -7.821 48.650 1.00 92.88 191 ILE A C 1
ATOM 1537 O O . ILE A 1 191 ? -31.042 -8.383 48.476 1.00 92.88 191 ILE A O 1
ATOM 1541 N N . TYR A 1 192 ? -32.945 -8.129 49.646 1.00 94.19 192 TYR A N 1
ATOM 1542 C CA . TYR A 1 192 ? -32.654 -9.155 50.642 1.00 94.19 192 TYR A CA 1
ATOM 1543 C C . TYR A 1 192 ? -33.936 -9.861 51.095 1.00 94.19 192 TYR A C 1
ATOM 1545 O O . TYR A 1 192 ? -35.044 -9.340 50.931 1.00 94.19 192 TYR A O 1
ATOM 1553 N N . SER A 1 193 ? -33.784 -11.066 51.645 1.00 94.00 193 SER A N 1
ATOM 1554 C CA . SER A 1 193 ? -34.898 -11.846 52.183 1.00 94.00 193 SER A CA 1
ATOM 1555 C C . SER A 1 193 ? -35.324 -11.321 53.559 1.00 94.00 193 SER A C 1
ATOM 1557 O O . SER A 1 193 ? -34.522 -10.742 54.286 1.00 94.00 193 SER A O 1
ATOM 1559 N N . SER A 1 194 ? -36.569 -11.561 53.972 1.00 92.38 194 SER A N 1
ATOM 1560 C CA . SER A 1 194 ? -37.016 -11.189 55.323 1.00 92.38 194 SER A CA 1
ATOM 1561 C C . SER A 1 194 ? -36.235 -11.899 56.435 1.00 92.38 194 SER A C 1
ATOM 1563 O O . SER A 1 194 ? -36.146 -11.367 57.532 1.00 92.38 194 SER A O 1
ATOM 1565 N N . TYR A 1 195 ? -35.650 -13.070 56.162 1.00 96.25 195 TYR A N 1
ATOM 1566 C CA . TYR A 1 195 ? -34.832 -13.806 57.131 1.00 96.25 195 TYR A CA 1
ATOM 1567 C C . TYR A 1 195 ? -33.488 -13.122 57.407 1.00 96.25 195 TYR A C 1
ATOM 1569 O O . TYR A 1 195 ? -32.956 -13.233 58.508 1.00 96.25 195 TYR A O 1
ATOM 1577 N N . ASP A 1 196 ? -32.971 -12.364 56.439 1.00 95.75 196 ASP A N 1
ATOM 1578 C CA . ASP A 1 196 ? -31.681 -11.674 56.543 1.00 95.75 196 ASP A CA 1
ATOM 1579 C C . ASP A 1 196 ? -31.824 -10.219 57.021 1.00 95.75 196 ASP A C 1
ATOM 1581 O O . ASP A 1 196 ? -30.835 -9.483 57.096 1.00 95.75 196 ASP A O 1
ATOM 1585 N N . SER A 1 197 ? -33.045 -9.767 57.339 1.00 94.06 197 SER A N 1
ATOM 1586 C CA . SER A 1 197 ? -33.338 -8.349 57.580 1.00 94.06 197 SER A CA 1
ATOM 1587 C C . SER A 1 197 ? -32.533 -7.751 58.723 1.00 94.06 197 SER A C 1
ATOM 1589 O O . SER A 1 197 ? -32.055 -6.621 58.619 1.00 94.06 197 SER A O 1
ATOM 1591 N N . ASP A 1 198 ? -32.361 -8.512 59.802 1.00 95.12 198 ASP A N 1
ATOM 1592 C CA . ASP A 1 198 ? -31.621 -8.060 60.974 1.00 95.12 198 ASP A CA 1
ATOM 1593 C C . ASP A 1 198 ? -30.160 -7.776 60.639 1.00 95.12 198 ASP A C 1
ATOM 1595 O O . ASP A 1 198 ? -29.645 -6.707 60.971 1.00 95.12 198 ASP A O 1
ATOM 1599 N N . TRP A 1 199 ? -29.504 -8.698 59.935 1.00 96.25 199 TRP A N 1
ATOM 1600 C CA . TRP A 1 199 ? -28.112 -8.533 59.534 1.00 96.25 199 TRP A CA 1
ATOM 1601 C C . TRP A 1 199 ? -27.952 -7.411 58.502 1.00 96.25 199 TRP A C 1
ATOM 1603 O O . TRP A 1 199 ? -27.054 -6.574 58.625 1.00 96.25 199 TRP A O 1
ATOM 1613 N N . VAL A 1 200 ? -28.848 -7.327 57.513 1.00 95.31 200 VAL A N 1
ATOM 1614 C CA . VAL A 1 200 ? -28.761 -6.294 56.475 1.00 95.31 200 VAL A CA 1
ATOM 1615 C C . VAL A 1 200 ? -28.906 -4.894 57.076 1.00 95.31 200 VAL A C 1
ATOM 1617 O O . VAL A 1 200 ? -28.058 -4.034 56.836 1.00 95.31 200 VAL A O 1
ATOM 1620 N N . ILE A 1 201 ? -29.928 -4.662 57.902 1.00 93.06 201 ILE A N 1
ATOM 1621 C CA . ILE A 1 201 ? -30.213 -3.336 58.466 1.00 93.06 201 ILE A CA 1
ATOM 1622 C C . ILE A 1 201 ? -29.201 -2.938 59.547 1.00 93.06 201 ILE A C 1
ATOM 1624 O O . ILE A 1 201 ? -28.797 -1.776 59.603 1.00 93.06 201 ILE A O 1
ATOM 1628 N N . LYS A 1 202 ? -28.772 -3.875 60.404 1.00 94.62 202 LYS A N 1
ATOM 1629 C CA . LYS A 1 202 ? -27.884 -3.561 61.538 1.00 94.62 202 LYS A CA 1
ATOM 1630 C C . LYS A 1 202 ? -26.402 -3.603 61.174 1.00 94.62 202 LYS A C 1
ATOM 1632 O O . LYS A 1 202 ? -25.606 -2.953 61.849 1.00 94.62 202 LYS A O 1
ATOM 1637 N N . THR A 1 203 ? -26.020 -4.341 60.132 1.00 95.44 203 THR A N 1
ATOM 1638 C CA . THR A 1 203 ? -24.610 -4.574 59.789 1.00 95.44 203 THR A CA 1
ATOM 1639 C C . THR A 1 203 ? -24.273 -4.110 58.377 1.00 95.44 203 THR A C 1
ATOM 1641 O O . THR A 1 203 ? -23.442 -3.213 58.229 1.00 95.44 203 THR A O 1
ATOM 1644 N N . LEU A 1 204 ? -24.911 -4.665 57.343 1.00 94.88 204 LEU A N 1
ATOM 1645 C CA . LEU A 1 204 ? -24.519 -4.406 55.951 1.00 94.88 204 LEU A CA 1
ATOM 1646 C C . LEU A 1 204 ? -24.709 -2.937 55.547 1.00 94.88 204 LEU A C 1
ATOM 1648 O O . LEU A 1 204 ? -23.762 -2.298 55.089 1.00 94.88 204 LEU A O 1
ATOM 1652 N N . ILE A 1 205 ? -25.915 -2.393 55.729 1.00 94.25 205 ILE A N 1
ATOM 1653 C CA . ILE A 1 205 ? -26.248 -1.024 55.311 1.00 94.25 205 ILE A CA 1
ATOM 1654 C C . ILE A 1 205 ? -25.380 0.019 56.037 1.00 94.25 205 ILE A C 1
ATOM 1656 O O . ILE A 1 205 ? -24.793 0.858 55.355 1.00 94.25 205 ILE A O 1
ATOM 1660 N N . PRO A 1 206 ? -25.175 -0.043 57.370 1.00 95.44 206 PRO A N 1
ATOM 1661 C CA . PRO A 1 206 ? -24.257 0.868 58.051 1.00 95.44 206 PRO A CA 1
ATOM 1662 C C . PRO A 1 206 ? -22.816 0.803 57.536 1.00 95.44 206 PRO A C 1
ATOM 1664 O O . PRO A 1 206 ? -22.161 1.840 57.447 1.00 95.44 206 PRO A O 1
ATOM 1667 N N . ILE A 1 207 ? -22.308 -0.382 57.185 1.00 95.56 207 ILE A N 1
ATOM 1668 C CA . ILE A 1 207 ? -20.961 -0.521 56.615 1.00 95.56 207 ILE A CA 1
ATOM 1669 C C . ILE A 1 207 ? -20.900 0.161 55.244 1.00 95.56 207 ILE A C 1
ATOM 1671 O O . ILE A 1 207 ? -20.000 0.963 55.000 1.00 95.56 207 ILE A O 1
ATOM 1675 N N . LEU A 1 208 ? -21.865 -0.103 54.366 1.00 93.88 208 LEU A N 1
ATOM 1676 C CA . LEU A 1 208 ? -21.887 0.483 53.026 1.00 93.88 208 LEU A CA 1
ATOM 1677 C C . LEU A 1 208 ? -22.056 2.009 53.068 1.00 93.88 208 LEU A C 1
ATOM 1679 O O . LEU A 1 208 ? -21.261 2.725 52.463 1.00 93.88 208 LEU A O 1
ATOM 1683 N N . GLU A 1 209 ? -23.033 2.512 53.824 1.00 93.81 209 GLU A N 1
ATOM 1684 C CA . GLU A 1 209 ? -23.388 3.936 53.830 1.00 93.81 209 GLU A CA 1
ATOM 1685 C C . GLU A 1 209 ? -22.452 4.786 54.699 1.00 93.81 209 GLU A C 1
ATOM 1687 O O . GLU A 1 209 ? -22.120 5.903 54.313 1.00 93.81 209 GLU A O 1
ATOM 1692 N N . ARG A 1 210 ? -21.990 4.288 55.859 1.00 92.38 210 ARG A N 1
ATOM 1693 C CA . ARG A 1 210 ? -21.142 5.084 56.772 1.00 92.38 210 ARG A CA 1
ATOM 1694 C C . ARG A 1 210 ? -19.653 4.873 56.557 1.00 92.38 210 ARG A C 1
ATOM 1696 O O . ARG A 1 210 ? -18.897 5.834 56.618 1.00 92.38 210 ARG A O 1
ATOM 1703 N N . LYS A 1 211 ? -19.213 3.624 56.369 1.00 92.62 211 LYS A N 1
ATOM 1704 C CA . LYS A 1 211 ? -17.777 3.313 56.255 1.00 92.62 211 LYS A CA 1
ATOM 1705 C C . LYS A 1 211 ? -17.264 3.531 54.835 1.00 92.62 211 LYS A C 1
ATOM 1707 O O . LYS A 1 211 ? -16.128 3.960 54.663 1.00 92.62 211 LYS A O 1
ATOM 1712 N N . HIS A 1 212 ? -18.092 3.231 53.837 1.00 91.62 212 HIS A N 1
ATOM 1713 C CA . HIS A 1 212 ? -17.715 3.301 52.426 1.00 91.62 212 HIS A CA 1
ATOM 1714 C C . HIS A 1 212 ? -18.438 4.408 51.641 1.00 91.62 212 HIS A C 1
ATOM 1716 O O . HIS A 1 212 ? -18.177 4.561 50.451 1.00 91.62 212 HIS A O 1
ATOM 1722 N N . SER A 1 213 ? -19.299 5.196 52.298 1.00 91.69 213 SER A N 1
ATOM 1723 C CA . SER A 1 213 ? -20.020 6.333 51.706 1.00 91.69 213 SER A CA 1
ATOM 1724 C C . SER A 1 213 ? -20.828 5.987 50.447 1.00 91.69 213 SER A C 1
ATOM 1726 O O . SER A 1 213 ? -21.007 6.837 49.575 1.00 91.69 213 SER A O 1
ATOM 1728 N N . PHE A 1 214 ? -21.320 4.749 50.340 1.00 92.12 214 PHE A N 1
ATOM 1729 C CA . PHE A 1 214 ? -22.201 4.334 49.251 1.00 92.12 214 PHE A CA 1
ATOM 1730 C C . PHE A 1 214 ? -23.631 4.805 49.504 1.00 92.12 214 PHE A C 1
ATOM 1732 O O . PHE A 1 214 ? -24.194 4.544 50.562 1.00 92.12 214 PHE A O 1
ATOM 1739 N N . LYS A 1 215 ? -24.271 5.418 48.508 1.00 91.31 215 LYS A N 1
ATOM 1740 C CA . LYS A 1 215 ? -25.704 5.725 48.543 1.00 91.31 215 LYS A CA 1
ATOM 1741 C C . LYS A 1 215 ? -26.510 4.523 48.046 1.00 91.31 215 LYS A C 1
ATOM 1743 O O . LYS A 1 215 ? -26.640 4.321 46.840 1.00 91.31 215 LYS A O 1
ATOM 1748 N N . CYS A 1 216 ? -27.045 3.719 48.961 1.00 91.75 216 CYS A N 1
ATOM 1749 C CA . CYS A 1 216 ? -27.774 2.495 48.620 1.00 91.75 216 CYS A CA 1
ATOM 1750 C C . CYS A 1 216 ? -29.281 2.753 48.452 1.00 91.75 216 CYS A C 1
ATOM 1752 O O . CYS A 1 216 ? -29.866 3.506 49.226 1.00 91.75 216 CYS A O 1
ATOM 1754 N N . CYS A 1 217 ? -29.913 2.106 47.468 1.00 92.81 217 CYS A N 1
ATOM 1755 C CA . CYS A 1 217 ? -31.369 1.947 47.415 1.00 92.81 217 CYS A CA 1
ATOM 1756 C C . CYS A 1 217 ? -31.730 0.586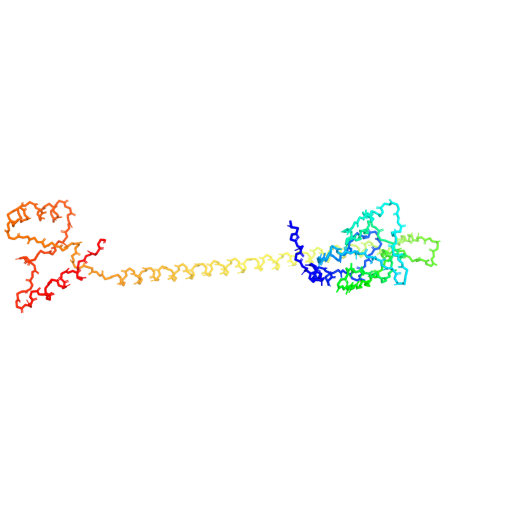 48.015 1.00 92.81 217 CYS A C 1
ATOM 1758 O O . CYS A 1 217 ? -31.191 -0.434 47.588 1.00 92.81 217 CYS A O 1
ATOM 1760 N N . VAL A 1 218 ? -32.621 0.553 48.998 1.00 93.56 218 VAL A N 1
ATOM 1761 C CA . VAL A 1 218 ? -32.963 -0.645 49.767 1.00 93.56 218 VAL A CA 1
ATOM 1762 C C . VAL A 1 218 ? -34.459 -0.928 49.636 1.00 93.56 218 VAL A C 1
ATOM 1764 O O . VAL A 1 218 ? -35.284 -0.076 49.963 1.00 93.56 218 VAL A O 1
ATOM 1767 N N . GLN A 1 219 ? -34.815 -2.139 49.196 1.00 89.50 219 GLN A N 1
ATOM 1768 C CA . GLN A 1 219 ? -36.188 -2.526 48.827 1.00 89.50 219 GLN A CA 1
ATOM 1769 C C . GLN A 1 219 ? -37.270 -2.165 49.863 1.00 89.50 219 GLN A C 1
ATOM 1771 O O . GLN A 1 219 ? -38.329 -1.670 49.496 1.00 89.50 219 GLN A O 1
ATOM 1776 N N . TYR A 1 220 ? -37.024 -2.399 51.154 1.00 85.50 220 TYR A N 1
ATOM 1777 C CA . TYR A 1 220 ? -38.023 -2.167 52.210 1.00 85.50 220 TYR A CA 1
ATOM 1778 C C . TYR A 1 220 ? -37.978 -0.760 52.822 1.00 85.50 220 TYR A C 1
ATOM 1780 O O . TYR A 1 220 ? -38.802 -0.442 53.675 1.00 85.50 220 TYR A O 1
ATOM 1788 N N . ARG A 1 221 ? -37.016 0.077 52.414 1.00 89.19 221 ARG A N 1
ATOM 1789 C CA . ARG A 1 221 ? -36.785 1.416 52.981 1.00 89.19 221 ARG A CA 1
ATOM 1790 C C . ARG A 1 221 ? -37.078 2.528 51.978 1.00 89.19 221 ARG A C 1
ATOM 1792 O O . ARG A 1 221 ? -37.679 3.528 52.346 1.00 89.19 221 ARG A O 1
ATOM 1799 N N . ASP A 1 222 ? -36.661 2.338 50.727 1.00 91.00 222 ASP A N 1
ATOM 1800 C CA . ASP A 1 222 ? -36.557 3.411 49.732 1.00 91.00 222 ASP A CA 1
ATOM 1801 C C . ASP A 1 222 ? -37.589 3.284 48.591 1.00 91.00 222 ASP A C 1
ATOM 1803 O O . ASP A 1 222 ? -37.547 4.043 47.624 1.00 91.00 222 ASP A O 1
ATOM 1807 N N . PHE A 1 223 ? -38.514 2.321 48.676 1.00 92.94 223 PHE A N 1
ATOM 1808 C CA . PHE A 1 223 ? -39.595 2.157 47.699 1.00 92.94 223 PHE A CA 1
ATOM 1809 C C . PHE A 1 223 ? -40.675 3.224 47.889 1.00 92.94 223 PHE A C 1
ATOM 1811 O O . PHE A 1 223 ? -41.104 3.510 49.007 1.00 92.94 223 PHE A O 1
ATOM 1818 N N . VAL A 1 224 ? -41.148 3.796 46.780 1.00 90.69 224 VAL A N 1
ATOM 1819 C CA . VAL A 1 224 ? -42.180 4.835 46.809 1.00 90.69 224 VAL A CA 1
ATOM 1820 C C . VAL A 1 224 ? -43.529 4.186 47.106 1.00 90.69 224 VAL A C 1
ATOM 1822 O O . VAL A 1 224 ? -43.979 3.285 46.391 1.00 90.69 224 VAL A O 1
ATOM 1825 N N . VAL A 1 225 ? -44.179 4.649 48.172 1.00 91.81 225 VAL A N 1
ATOM 1826 C CA . VAL A 1 225 ? -45.500 4.164 48.586 1.00 91.81 225 VAL A CA 1
ATOM 1827 C C . VAL A 1 225 ? -46.543 4.541 47.531 1.00 91.81 225 VAL A C 1
ATOM 1829 O O . VAL A 1 225 ? -46.546 5.658 47.023 1.00 91.81 225 VAL A O 1
ATOM 1832 N N . GLY A 1 226 ? -47.430 3.603 47.195 1.00 90.38 226 GLY A N 1
ATOM 1833 C CA . GLY A 1 226 ? -48.476 3.796 46.181 1.00 90.38 226 GLY A CA 1
ATOM 1834 C C . GLY A 1 226 ? -48.061 3.434 44.751 1.00 90.38 226 GLY A C 1
ATOM 1835 O O . GLY A 1 226 ? -48.920 3.361 43.879 1.00 90.38 226 GLY A O 1
ATOM 1836 N N . VAL A 1 227 ? -46.780 3.139 44.510 1.00 93.25 227 VAL A N 1
ATOM 1837 C CA . VAL A 1 227 ? -46.279 2.635 43.221 1.00 93.25 227 VAL A CA 1
ATOM 1838 C C . VAL A 1 227 ? -46.264 1.096 43.232 1.00 93.25 227 VAL A C 1
ATOM 1840 O O . VAL A 1 227 ? -45.855 0.502 44.239 1.00 93.25 227 VAL A O 1
ATOM 1843 N N . PRO A 1 228 ? -46.676 0.408 42.143 1.00 94.38 228 PRO A N 1
ATOM 1844 C CA . PRO A 1 228 ? -46.605 -1.047 42.059 1.00 94.38 228 PRO A CA 1
ATOM 1845 C C . PRO A 1 228 ? -45.198 -1.580 42.349 1.00 94.38 228 PRO A C 1
ATOM 1847 O O . PRO A 1 228 ? -44.196 -1.049 41.872 1.00 94.38 228 PRO A O 1
ATOM 1850 N N . PHE A 1 229 ? -45.114 -2.691 43.082 1.00 91.69 229 PHE A N 1
ATOM 1851 C CA . PHE A 1 229 ? -43.836 -3.276 43.508 1.00 91.69 229 PHE A CA 1
ATOM 1852 C C . PHE A 1 229 ? -42.855 -3.523 42.346 1.00 91.69 229 PHE A C 1
ATOM 1854 O O . PHE A 1 229 ? -41.671 -3.201 42.446 1.00 91.69 229 PHE A O 1
ATOM 1861 N N . ARG A 1 230 ? -43.360 -4.033 41.213 1.00 92.81 230 ARG A N 1
ATOM 1862 C CA . ARG A 1 230 ? -42.563 -4.248 39.995 1.00 92.81 230 ARG A CA 1
ATOM 1863 C C . ARG A 1 230 ? -41.927 -2.948 39.498 1.00 92.81 230 ARG A C 1
ATOM 1865 O O . ARG A 1 230 ? -40.768 -2.952 39.104 1.00 92.81 230 ARG A O 1
ATOM 1872 N N . GLU A 1 231 ? -42.681 -1.857 39.499 1.00 94.12 231 GLU A N 1
ATOM 1873 C CA . GLU A 1 231 ? -42.201 -0.565 39.017 1.00 94.12 231 GLU A CA 1
ATOM 1874 C C . GLU A 1 231 ? -41.149 0.020 39.960 1.00 94.12 231 GLU A C 1
ATOM 1876 O O . GLU A 1 231 ? -40.108 0.479 39.495 1.00 94.12 231 GLU A O 1
ATOM 1881 N N . ASN A 1 232 ? -41.348 -0.100 41.275 1.00 93.62 232 ASN A N 1
ATOM 1882 C CA . ASN A 1 232 ? -40.324 0.259 42.253 1.00 93.62 232 ASN A CA 1
ATOM 1883 C C . ASN A 1 232 ? -39.015 -0.519 42.021 1.00 93.62 232 ASN A C 1
ATOM 1885 O O . ASN A 1 232 ? -37.957 0.098 41.927 1.00 93.62 232 ASN A O 1
ATOM 1889 N N . MET A 1 233 ? -39.072 -1.843 41.827 1.00 93.31 233 MET A N 1
ATOM 1890 C CA . MET A 1 233 ? -37.878 -2.646 41.518 1.00 93.31 233 MET A CA 1
ATOM 1891 C C . MET A 1 233 ? -37.165 -2.179 40.245 1.00 93.31 233 MET A C 1
ATOM 1893 O O . MET A 1 233 ? -35.947 -2.007 40.237 1.00 93.31 233 MET A O 1
ATOM 1897 N N . VAL A 1 234 ? -37.921 -1.988 39.163 1.00 92.19 234 VAL A N 1
ATOM 1898 C CA . VAL A 1 234 ? -37.381 -1.575 37.864 1.00 92.19 234 VAL A CA 1
ATOM 1899 C C . VAL A 1 234 ? -36.717 -0.200 37.975 1.00 92.19 234 VAL A C 1
ATOM 1901 O O . VAL A 1 234 ? -35.578 -0.023 37.538 1.00 92.19 234 VAL A O 1
ATOM 1904 N N . ASN A 1 235 ? -37.383 0.749 38.634 1.00 91.00 235 ASN A N 1
ATOM 1905 C CA . ASN A 1 235 ? -36.857 2.089 38.862 1.00 91.00 235 ASN A CA 1
ATOM 1906 C C . ASN A 1 235 ? -35.589 2.065 39.719 1.00 91.00 235 ASN A C 1
ATOM 1908 O O . ASN A 1 235 ? -34.619 2.734 39.366 1.00 91.00 235 ASN A O 1
ATOM 1912 N N . SER A 1 236 ? -35.542 1.268 40.788 1.00 92.19 236 SER A N 1
ATOM 1913 C CA . SER A 1 236 ? -34.346 1.128 41.625 1.00 92.19 236 SER A CA 1
ATOM 1914 C C . SER A 1 236 ? -33.145 0.582 40.851 1.00 92.19 236 SER A C 1
ATOM 1916 O O . SER A 1 236 ? -32.031 1.071 41.040 1.00 92.19 236 SER A O 1
ATOM 1918 N N . VAL A 1 237 ? -33.352 -0.367 39.931 1.00 90.94 237 VAL A N 1
ATOM 1919 C CA . VAL A 1 237 ? -32.282 -0.905 39.073 1.00 90.94 237 VAL A CA 1
ATOM 1920 C C . VAL A 1 237 ? -31.796 0.138 38.067 1.00 90.94 237 VAL A C 1
ATOM 1922 O O . VAL A 1 237 ? -30.590 0.327 37.925 1.00 90.94 237 VAL A O 1
ATOM 1925 N N . TYR A 1 238 ? -32.700 0.842 37.379 1.00 89.88 238 TYR A N 1
ATOM 1926 C CA . TYR A 1 238 ? -32.308 1.852 36.386 1.00 89.88 238 TYR A CA 1
ATOM 1927 C C . TYR A 1 238 ? -31.648 3.085 37.007 1.00 89.88 238 TYR A C 1
ATOM 1929 O O . TYR A 1 238 ? -30.779 3.697 36.384 1.00 89.88 238 TYR A O 1
ATOM 1937 N N . LYS A 1 239 ? -32.043 3.444 38.230 1.00 90.94 239 LYS A N 1
ATOM 1938 C CA . LYS A 1 239 ? -31.486 4.576 38.975 1.00 90.94 239 LYS A CA 1
ATOM 1939 C C . LYS A 1 239 ? -30.179 4.253 39.696 1.00 90.94 239 LYS A C 1
ATOM 1941 O O . LYS A 1 239 ? -29.516 5.186 40.146 1.00 90.94 239 LYS A O 1
ATOM 1946 N N . SER A 1 240 ? -29.803 2.981 39.810 1.00 92.12 240 SER A N 1
ATOM 1947 C CA . SER A 1 240 ? -28.558 2.555 40.458 1.00 92.12 240 SER A CA 1
ATOM 1948 C C . SER A 1 240 ? -27.435 2.337 39.448 1.00 92.12 240 SER A C 1
ATOM 1950 O O . SER A 1 240 ? -27.681 1.976 38.295 1.00 92.12 240 SER A O 1
ATOM 1952 N N . ARG A 1 241 ? -26.180 2.534 39.874 1.00 88.31 241 ARG A N 1
ATOM 1953 C CA . ARG A 1 241 ? -25.017 2.194 39.044 1.00 88.31 241 ARG A CA 1
ATOM 1954 C C . ARG A 1 241 ? -25.006 0.698 38.722 1.00 88.31 241 ARG A C 1
ATOM 1956 O O . ARG A 1 241 ? -25.218 -0.139 39.594 1.00 88.31 241 ARG A O 1
ATOM 1963 N N . LYS A 1 242 ? -24.729 0.380 37.457 1.00 80.81 242 LYS A N 1
ATOM 1964 C CA . LYS A 1 242 ? -24.411 -0.980 37.011 1.00 80.81 242 LYS A CA 1
ATOM 1965 C C . LYS A 1 242 ? -22.903 -1.166 37.166 1.00 80.81 242 LYS A C 1
ATOM 1967 O O . LYS A 1 242 ? -22.153 -0.355 36.621 1.00 80.81 242 LYS A O 1
ATOM 1972 N N . LEU A 1 243 ? -22.501 -2.147 37.971 1.00 60.00 243 LEU A N 1
ATOM 1973 C CA . LEU A 1 243 ? -21.107 -2.577 38.104 1.00 60.00 243 LEU A CA 1
ATOM 1974 C C . LEU A 1 243 ? -20.674 -3.373 36.870 1.00 60.00 243 LEU A C 1
ATOM 1976 O O . LEU A 1 243 ? -21.544 -4.069 36.298 1.00 60.00 243 LEU A O 1
#

Radius of gyration: 42.51 Å; chains: 1; bounding box: 88×84×98 Å

Foldseek 3Di:
DDDDDDWFDKDFPCVPVQVPDDQEEEFQDKDKHFGFIDTPVQKAKWKDFVPHTPPDDDPPFPPVDDRGSRMTIDRTDDQVNATKMKMWIDDPNDIDMDIHGHGYHYDPQDDPPDDDRDPDDDPDPVPVVVVVVVVVVVVVVVVVVVVVVVVVVVVVVVVVVVVVVVVVVVVVVVVVVVVPDPQQPFAEEDDDDPVCVCCCVVPVVCCCCPVVVGGYHYLVPNFDPPDDSVVSVVCRVVSYDDD